Protein AF-A0A3C0KY74-F1 (afdb_monomer_lite)

Radius of gyration: 28.06 Å; chains: 1; bounding box: 48×48×101 Å

Structure (mmCIF, N/CA/C/O backbone):
data_AF-A0A3C0KY74-F1
#
_entry.id   AF-A0A3C0KY74-F1
#
loop_
_atom_site.group_PDB
_atom_site.id
_atom_site.type_symbol
_atom_site.label_atom_id
_atom_site.label_alt_id
_atom_site.label_comp_id
_atom_site.label_asym_id
_atom_site.label_entity_id
_atom_site.label_seq_id
_atom_site.pdbx_PDB_ins_code
_atom_site.Cartn_x
_atom_site.Cartn_y
_atom_site.Cartn_z
_atom_site.occupancy
_atom_site.B_iso_or_equiv
_atom_site.auth_seq_id
_atom_site.auth_comp_id
_atom_site.auth_asym_id
_atom_site.auth_atom_id
_atom_site.pdbx_PDB_model_num
ATOM 1 N N . MET A 1 1 ? 18.249 -8.079 -57.299 1.00 55.59 1 MET A N 1
ATOM 2 C CA . MET A 1 1 ? 18.319 -8.488 -55.884 1.00 55.59 1 MET A CA 1
ATOM 3 C C . MET A 1 1 ? 16.904 -8.599 -55.374 1.00 55.59 1 MET A C 1
ATOM 5 O O . MET A 1 1 ? 16.132 -7.666 -55.559 1.00 55.59 1 MET A O 1
ATOM 9 N N . ASN A 1 2 ? 16.537 -9.778 -54.881 1.00 73.19 2 ASN A N 1
ATOM 10 C CA . ASN A 1 2 ? 15.167 -10.083 -54.484 1.00 73.19 2 ASN A CA 1
ATOM 11 C C . ASN A 1 2 ? 14.893 -9.511 -53.090 1.00 73.19 2 ASN A C 1
ATOM 13 O O . ASN A 1 2 ? 15.747 -9.586 -52.213 1.00 73.19 2 ASN A O 1
ATOM 17 N N . THR A 1 3 ? 13.679 -9.016 -52.865 1.00 74.94 3 THR A N 1
ATOM 18 C CA . THR A 1 3 ? 13.201 -8.493 -51.571 1.00 74.94 3 THR A CA 1
ATOM 19 C C . THR A 1 3 ? 13.395 -9.472 -50.403 1.00 74.94 3 THR A C 1
ATOM 21 O O . THR A 1 3 ? 13.536 -9.058 -49.259 1.00 74.94 3 THR A O 1
ATOM 24 N N . LEU A 1 4 ? 13.458 -10.779 -50.679 1.00 74.75 4 LEU A N 1
ATOM 25 C CA . LEU A 1 4 ? 13.754 -11.815 -49.687 1.00 74.75 4 LEU A CA 1
ATOM 26 C C . LEU A 1 4 ? 15.216 -11.807 -49.217 1.00 74.75 4 LEU A C 1
ATOM 28 O O . LEU A 1 4 ? 15.467 -12.061 -48.044 1.00 74.75 4 LEU A O 1
ATOM 32 N N . GLU A 1 5 ? 16.176 -11.490 -50.088 1.00 75.75 5 GLU A N 1
ATOM 33 C CA . GLU A 1 5 ? 17.590 -11.398 -49.699 1.00 75.75 5 GLU A CA 1
ATOM 34 C C . GLU A 1 5 ? 17.850 -10.152 -48.849 1.00 75.75 5 GLU A C 1
ATOM 36 O O . GLU A 1 5 ? 18.610 -10.223 -47.889 1.00 75.75 5 GLU A O 1
ATOM 41 N N . GLU A 1 6 ? 17.157 -9.043 -49.129 1.00 73.56 6 GLU A N 1
ATOM 42 C CA . GLU A 1 6 ? 17.191 -7.849 -48.275 1.00 73.56 6 GLU A CA 1
ATOM 43 C C . GLU A 1 6 ? 16.583 -8.116 -46.894 1.00 73.56 6 GLU A C 1
ATOM 45 O O . GLU A 1 6 ? 17.166 -7.720 -45.888 1.00 73.56 6 GLU A O 1
ATOM 50 N N . LEU A 1 7 ? 15.458 -8.838 -46.817 1.00 69.31 7 LEU A N 1
ATOM 51 C CA . LEU A 1 7 ? 14.843 -9.214 -45.539 1.00 69.31 7 LEU A CA 1
ATOM 52 C C . LEU A 1 7 ? 15.725 -10.173 -44.727 1.00 69.31 7 LEU A C 1
ATOM 54 O O . LEU A 1 7 ? 15.857 -10.007 -43.514 1.00 69.31 7 LEU A O 1
ATOM 58 N N . VAL A 1 8 ? 16.362 -11.150 -45.380 1.00 74.94 8 VAL A N 1
ATOM 59 C CA . VAL A 1 8 ? 17.281 -12.089 -44.721 1.00 74.94 8 VAL A CA 1
ATOM 60 C C . VAL A 1 8 ? 18.541 -11.366 -44.245 1.00 74.94 8 VAL A C 1
ATOM 62 O O . VAL A 1 8 ? 18.890 -11.505 -43.074 1.00 74.94 8 VAL A O 1
ATOM 65 N N . ALA A 1 9 ? 19.163 -10.533 -45.084 1.00 69.62 9 ALA A N 1
ATOM 66 C CA . ALA A 1 9 ? 20.345 -9.752 -44.716 1.00 69.62 9 ALA A CA 1
ATOM 67 C C . ALA A 1 9 ? 20.049 -8.767 -43.572 1.00 69.62 9 ALA A C 1
ATOM 69 O O . ALA A 1 9 ? 20.802 -8.701 -42.597 1.00 69.62 9 ALA A O 1
ATOM 70 N N . PHE A 1 10 ? 18.909 -8.071 -43.630 1.00 68.62 10 PHE A N 1
ATOM 71 C CA . PHE A 1 10 ? 18.443 -7.187 -42.562 1.00 68.62 10 PHE A CA 1
ATOM 72 C C . PHE A 1 10 ? 18.226 -7.950 -41.250 1.00 68.62 10 PHE A C 1
ATOM 74 O O . PHE A 1 10 ? 18.721 -7.525 -40.207 1.00 68.62 10 PHE A O 1
ATOM 81 N N . SER A 1 11 ? 17.561 -9.111 -41.301 1.00 64.00 11 SER A N 1
ATOM 82 C CA . SER A 1 11 ? 17.331 -9.947 -40.118 1.00 64.00 11 SER A CA 1
ATOM 83 C C . SER A 1 11 ? 18.630 -10.499 -39.528 1.00 64.00 11 SER A C 1
ATOM 85 O O . SER A 1 11 ? 18.783 -10.485 -38.313 1.00 64.00 11 SER A O 1
ATOM 87 N N . SER A 1 12 ? 19.598 -10.915 -40.352 1.00 65.38 12 SER A N 1
ATOM 88 C CA . SER A 1 12 ? 20.879 -11.444 -39.874 1.00 65.38 12 SER A CA 1
ATOM 89 C C . SER A 1 12 ? 21.740 -10.381 -39.198 1.00 65.38 12 SER A C 1
ATOM 91 O O . SER A 1 12 ? 22.380 -10.675 -38.194 1.00 65.38 12 SER A O 1
ATOM 93 N N . VAL A 1 13 ? 21.704 -9.139 -39.695 1.00 65.88 13 VAL A N 1
ATOM 94 C CA . VAL A 1 13 ? 22.419 -8.008 -39.088 1.00 65.88 13 VAL A CA 1
ATOM 95 C C . VAL A 1 13 ? 21.764 -7.620 -37.761 1.00 65.88 13 VAL A C 1
ATOM 97 O O . VAL A 1 13 ? 22.457 -7.479 -36.756 1.00 65.88 13 VAL A O 1
ATOM 100 N N . TRP A 1 14 ? 20.432 -7.549 -37.712 1.00 62.66 14 TRP A N 1
ATOM 101 C CA . TRP A 1 14 ? 19.686 -7.263 -36.481 1.00 62.66 14 TRP A CA 1
ATOM 102 C C . TRP A 1 14 ? 19.818 -8.358 -35.414 1.00 62.66 14 TRP A C 1
ATOM 104 O O . TRP A 1 14 ? 19.969 -8.052 -34.237 1.00 62.66 14 TRP A O 1
ATOM 114 N N . LEU A 1 15 ? 19.782 -9.634 -35.810 1.00 61.69 15 LEU A N 1
ATOM 115 C CA . LEU A 1 15 ? 19.928 -10.782 -34.905 1.00 61.69 15 LEU A CA 1
ATOM 116 C C . LEU A 1 15 ? 21.361 -10.948 -34.385 1.00 61.69 15 LEU A C 1
ATOM 118 O O . LEU A 1 15 ? 21.560 -11.591 -33.357 1.00 61.69 15 LEU A O 1
ATOM 122 N N . SER A 1 16 ? 22.348 -10.384 -35.086 1.00 66.25 16 SER A N 1
ATOM 123 C CA . SER A 1 16 ? 23.750 -10.404 -34.663 1.00 66.25 16 SER A CA 1
ATOM 124 C C . SER A 1 16 ? 24.111 -9.311 -33.654 1.00 66.25 16 SER A C 1
ATOM 126 O O . SER A 1 16 ? 25.174 -9.397 -33.041 1.00 66.25 16 SER A O 1
ATOM 128 N N . ASP A 1 17 ? 23.244 -8.312 -33.451 1.00 79.38 17 ASP A N 1
ATOM 129 C CA . ASP A 1 17 ? 23.460 -7.265 -32.453 1.00 79.38 17 ASP A CA 1
ATOM 130 C C . ASP A 1 17 ? 23.249 -7.840 -31.031 1.00 79.38 17 ASP A C 1
ATOM 132 O O . ASP A 1 17 ? 22.131 -8.261 -30.692 1.00 79.38 17 ASP A O 1
ATOM 136 N N . PRO A 1 18 ? 24.289 -7.859 -30.169 1.00 80.00 18 PRO A N 1
ATOM 137 C CA . PRO A 1 18 ? 24.193 -8.381 -28.804 1.00 80.00 18 PRO A CA 1
ATOM 138 C C . PRO A 1 18 ? 23.098 -7.704 -27.972 1.00 80.00 18 PRO A C 1
ATOM 140 O O . PRO A 1 18 ? 22.524 -8.322 -27.070 1.00 80.00 18 PRO A O 1
ATOM 143 N N . LEU A 1 19 ? 22.784 -6.444 -28.279 1.00 79.38 19 LEU A N 1
ATOM 144 C CA . LEU A 1 19 ? 21.765 -5.656 -27.597 1.00 79.38 19 LEU A CA 1
ATOM 145 C C . LEU A 1 19 ? 20.363 -6.178 -27.942 1.00 79.38 19 LEU A C 1
ATOM 147 O O . LEU A 1 19 ? 19.560 -6.447 -27.047 1.00 79.38 19 LEU A O 1
ATOM 151 N N . VAL A 1 20 ? 20.089 -6.407 -29.229 1.00 81.19 20 VAL A N 1
ATOM 152 C CA . VAL A 1 20 ? 18.811 -6.959 -29.709 1.00 81.19 20 VAL A CA 1
ATOM 153 C C . VAL A 1 20 ? 18.587 -8.361 -29.145 1.00 81.19 20 VAL A C 1
ATOM 155 O O . VAL A 1 20 ? 17.499 -8.650 -28.640 1.00 81.19 20 VAL A O 1
ATOM 158 N N . ALA A 1 21 ? 19.616 -9.213 -29.161 1.00 83.69 21 ALA A N 1
ATOM 159 C CA . ALA A 1 21 ? 19.547 -10.559 -28.593 1.00 83.69 21 ALA A CA 1
ATOM 160 C C . ALA A 1 21 ? 19.235 -10.536 -27.085 1.00 83.69 21 ALA A C 1
ATOM 162 O O . ALA A 1 21 ? 18.411 -11.318 -26.604 1.00 83.69 21 ALA A O 1
ATOM 163 N N . SER A 1 22 ? 19.836 -9.603 -26.344 1.00 82.44 22 SER A N 1
ATOM 164 C CA . SER A 1 22 ? 19.631 -9.460 -24.900 1.00 82.44 22 SER A CA 1
ATOM 165 C C . SER A 1 22 ? 18.239 -8.917 -24.551 1.00 82.44 22 SER A C 1
ATOM 167 O O . SER A 1 22 ? 17.569 -9.473 -23.680 1.00 82.44 22 SER A O 1
ATOM 169 N N . VAL A 1 23 ? 17.740 -7.900 -25.269 1.00 84.81 23 VAL A N 1
ATOM 170 C CA . VAL A 1 23 ? 16.361 -7.390 -25.111 1.00 84.81 23 VAL A CA 1
ATOM 171 C C . VAL A 1 23 ? 15.344 -8.484 -25.421 1.00 84.81 23 VAL A C 1
ATOM 173 O O . VAL A 1 23 ? 14.408 -8.701 -24.650 1.00 84.81 23 VAL A O 1
ATOM 176 N N . PHE A 1 24 ? 15.543 -9.210 -26.522 1.00 84.69 24 PHE A N 1
ATOM 177 C CA . PHE A 1 24 ? 14.680 -10.323 -26.898 1.00 84.69 24 PHE A CA 1
ATOM 178 C C . PHE A 1 24 ? 14.682 -11.419 -25.826 1.00 84.69 24 PHE A C 1
ATOM 180 O O . PHE A 1 24 ? 13.615 -11.888 -25.430 1.00 84.69 24 PHE A O 1
ATOM 187 N N . GLY A 1 25 ? 15.854 -11.760 -25.281 1.00 85.69 25 GLY A N 1
ATOM 188 C CA . GLY A 1 25 ? 15.995 -12.696 -24.166 1.00 85.69 25 GLY A CA 1
ATOM 189 C C . GLY A 1 25 ? 15.223 -12.265 -22.915 1.00 85.69 25 GLY A C 1
ATOM 190 O O . GLY A 1 25 ? 14.496 -13.077 -22.340 1.00 85.69 25 GLY A O 1
ATOM 191 N N . ILE A 1 26 ? 15.304 -10.988 -22.524 1.00 85.88 26 ILE A N 1
ATOM 192 C CA . ILE A 1 26 ? 14.567 -10.439 -21.370 1.00 85.88 26 ILE A CA 1
ATOM 193 C C . ILE A 1 26 ? 13.055 -10.509 -21.600 1.00 85.88 26 ILE A C 1
ATOM 195 O O . ILE A 1 26 ? 12.316 -10.940 -20.711 1.00 85.88 26 ILE A O 1
ATOM 199 N N . VAL A 1 27 ? 12.573 -10.127 -22.785 1.00 85.88 27 VAL A N 1
ATOM 200 C CA . VAL A 1 27 ? 11.140 -10.184 -23.118 1.00 85.88 27 VAL A CA 1
ATOM 201 C C . VAL A 1 27 ? 10.636 -11.627 -23.096 1.00 85.88 27 VAL A C 1
ATOM 203 O O . VAL A 1 27 ? 9.574 -11.89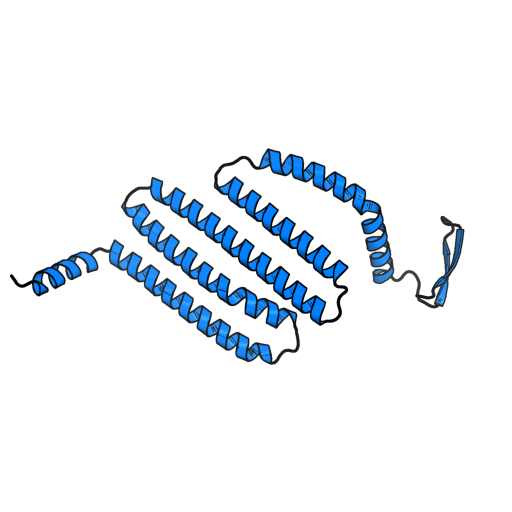9 -22.533 1.00 85.88 27 VAL A O 1
ATOM 206 N N . LEU A 1 28 ? 11.409 -12.568 -23.639 1.00 86.69 28 LEU A N 1
ATOM 207 C CA . LEU A 1 28 ? 11.054 -13.987 -23.675 1.00 86.69 28 LEU A CA 1
ATOM 208 C C . LEU A 1 28 ? 11.048 -14.594 -22.263 1.00 86.69 28 LEU A C 1
ATOM 210 O O . LEU A 1 28 ? 10.090 -15.273 -21.891 1.00 86.69 28 LEU A O 1
ATOM 214 N N . ALA A 1 29 ? 12.046 -14.274 -21.433 1.00 85.44 29 ALA A N 1
ATOM 215 C CA . ALA A 1 29 ? 12.086 -14.667 -20.025 1.00 85.44 29 ALA A CA 1
ATOM 216 C C . ALA A 1 29 ? 10.908 -14.076 -19.231 1.00 85.44 29 ALA A C 1
ATOM 218 O O . ALA A 1 29 ? 10.266 -14.780 -18.452 1.00 85.44 29 ALA A O 1
ATOM 219 N N . THR A 1 30 ? 10.563 -12.811 -19.475 1.00 89.19 30 THR A N 1
ATOM 220 C CA . THR A 1 30 ? 9.409 -12.137 -18.858 1.00 89.19 30 THR A CA 1
ATOM 221 C C . THR A 1 30 ? 8.099 -12.814 -19.248 1.00 89.19 30 THR A C 1
ATOM 223 O O . THR A 1 30 ? 7.267 -13.106 -18.387 1.00 89.19 30 THR A O 1
ATOM 226 N N . ALA A 1 31 ? 7.917 -13.116 -20.534 1.00 84.75 31 ALA A N 1
ATOM 227 C CA . ALA A 1 31 ? 6.747 -13.826 -21.032 1.00 84.75 31 ALA A CA 1
ATOM 228 C C . ALA A 1 31 ? 6.653 -15.236 -20.428 1.00 84.75 31 ALA A C 1
ATOM 230 O O . ALA A 1 31 ? 5.574 -15.652 -20.001 1.00 84.75 31 ALA A O 1
ATOM 231 N N . PHE A 1 32 ? 7.783 -15.940 -20.315 1.00 88.19 32 PHE A N 1
ATOM 232 C CA . PHE A 1 32 ? 7.859 -17.248 -19.672 1.00 88.19 32 PHE A CA 1
ATOM 233 C C . PHE A 1 32 ? 7.488 -17.180 -18.184 1.00 88.19 32 PHE A C 1
ATOM 235 O O . PHE A 1 32 ? 6.649 -17.958 -17.733 1.00 88.19 32 PHE A O 1
ATOM 242 N N . LEU A 1 33 ? 8.025 -16.217 -17.429 1.00 85.00 33 LEU A N 1
ATOM 243 C CA . LEU A 1 33 ? 7.684 -15.995 -16.019 1.00 85.00 33 LEU A CA 1
ATOM 244 C C . LEU A 1 33 ? 6.211 -15.599 -15.838 1.00 85.00 33 LEU A C 1
ATOM 246 O O . LEU A 1 33 ? 5.531 -16.102 -14.939 1.00 85.00 33 LEU A O 1
ATOM 250 N N . SER A 1 34 ? 5.672 -14.748 -16.715 1.00 85.25 34 SER A N 1
ATOM 251 C CA . SER A 1 34 ? 4.249 -14.388 -16.713 1.00 85.25 34 SER A CA 1
ATOM 252 C C . SER A 1 34 ? 3.370 -15.613 -16.995 1.00 85.25 34 SER A C 1
ATOM 254 O O . SER A 1 34 ? 2.378 -15.840 -16.303 1.00 85.25 34 SER A O 1
ATOM 256 N N . TYR A 1 35 ? 3.748 -16.464 -17.946 1.00 84.31 35 TYR A N 1
ATOM 257 C CA . TYR A 1 35 ? 3.041 -17.714 -18.220 1.00 84.31 35 TYR A CA 1
ATOM 258 C C . TYR A 1 35 ? 3.125 -18.703 -17.044 1.00 84.31 35 TYR A C 1
ATOM 260 O O . TYR A 1 35 ? 2.101 -19.234 -16.605 1.00 84.31 35 TYR A O 1
ATOM 268 N N . ALA A 1 36 ? 4.321 -18.912 -16.488 1.00 83.19 36 ALA A N 1
ATOM 269 C CA . ALA A 1 36 ? 4.556 -19.810 -15.363 1.00 83.19 36 ALA A CA 1
ATOM 270 C C . ALA A 1 36 ? 3.771 -19.372 -14.120 1.00 83.19 36 ALA A C 1
ATOM 272 O O . ALA A 1 36 ? 3.062 -20.186 -13.534 1.00 83.19 36 ALA A O 1
ATOM 273 N N . SER A 1 37 ? 3.813 -18.083 -13.770 1.00 81.31 37 SER A N 1
ATOM 274 C CA . SER A 1 37 ? 3.061 -17.523 -12.638 1.00 81.31 37 SER A CA 1
ATOM 275 C C . SER A 1 37 ? 1.545 -17.666 -12.802 1.00 81.31 37 SER A C 1
ATOM 277 O O . SER A 1 37 ? 0.844 -18.015 -11.853 1.00 81.31 37 SER A O 1
ATOM 279 N N . ARG A 1 38 ? 1.007 -17.478 -14.017 1.00 80.50 38 ARG A N 1
ATOM 280 C CA . ARG A 1 38 ? -0.413 -17.758 -14.305 1.00 80.50 38 ARG A CA 1
ATOM 281 C C . ARG A 1 38 ? -0.747 -19.222 -14.061 1.00 80.50 38 ARG A C 1
ATOM 283 O O . ARG A 1 38 ? -1.811 -19.512 -13.517 1.00 80.50 38 ARG A O 1
ATOM 290 N N . ARG A 1 39 ? 0.139 -20.128 -14.474 1.00 79.56 39 ARG A N 1
ATOM 291 C CA . ARG A 1 39 ? -0.064 -21.574 -14.381 1.00 79.56 39 ARG A CA 1
ATOM 292 C C . ARG A 1 39 ? 0.035 -22.075 -12.941 1.00 79.56 39 ARG A C 1
ATOM 294 O O . ARG A 1 39 ? -0.828 -22.839 -12.523 1.00 79.56 39 ARG A O 1
ATOM 301 N N . THR A 1 40 ? 1.009 -21.612 -12.162 1.00 78.06 40 THR A N 1
ATOM 302 C CA . THR A 1 40 ? 1.141 -21.984 -10.745 1.00 78.06 40 THR A CA 1
ATOM 303 C C . THR A 1 40 ? -0.020 -21.455 -9.915 1.00 78.06 40 THR A C 1
ATOM 305 O O . THR A 1 40 ? -0.596 -22.217 -9.146 1.00 78.06 40 THR A O 1
ATOM 308 N N . LEU A 1 41 ? -0.443 -20.204 -10.121 1.00 76.56 41 LEU A N 1
ATOM 309 C CA . LEU A 1 41 ? -1.606 -19.639 -9.428 1.00 76.56 41 LEU A CA 1
ATOM 310 C C . LEU A 1 41 ? -2.905 -20.391 -9.745 1.00 76.56 41 LEU A C 1
ATOM 312 O O . LEU A 1 41 ? -3.728 -20.582 -8.855 1.00 76.56 41 LEU A O 1
ATOM 316 N N . LEU A 1 42 ? -3.082 -20.853 -10.988 1.00 74.19 42 LEU A N 1
ATOM 317 C CA . LEU A 1 42 ? -4.221 -21.697 -11.367 1.00 74.19 42 LEU A CA 1
ATOM 318 C C . LEU A 1 42 ? -4.204 -23.053 -10.648 1.00 74.19 42 LEU A C 1
ATOM 320 O O . LEU A 1 42 ? -5.239 -23.506 -10.168 1.00 74.19 42 LEU A O 1
ATOM 324 N N . VAL A 1 43 ? -3.033 -23.684 -10.546 1.00 74.56 43 VAL A N 1
ATOM 325 C CA . VAL A 1 43 ? -2.875 -24.964 -9.841 1.00 74.56 43 VAL A CA 1
ATOM 326 C C . VAL A 1 43 ? -3.060 -24.796 -8.328 1.00 74.56 43 VAL A C 1
ATOM 328 O O . VAL A 1 43 ? -3.671 -25.654 -7.697 1.00 74.56 43 VAL A O 1
ATOM 331 N N . LEU A 1 44 ? -2.580 -23.694 -7.744 1.00 70.75 44 LEU A N 1
ATOM 332 C CA . LEU A 1 44 ? -2.766 -23.374 -6.326 1.00 70.75 44 LEU A CA 1
ATOM 333 C C . LEU A 1 44 ? -4.236 -23.102 -5.999 1.00 70.75 44 LEU A C 1
ATOM 335 O O . LEU A 1 44 ? -4.739 -23.659 -5.032 1.00 70.75 44 LEU A O 1
ATOM 339 N N . MET A 1 45 ? -4.952 -22.343 -6.835 1.00 66.56 45 MET A N 1
ATOM 340 C CA . MET A 1 45 ? -6.400 -22.144 -6.677 1.00 66.56 45 MET A CA 1
ATOM 341 C C . MET A 1 45 ? -7.165 -23.470 -6.657 1.00 66.56 45 MET A C 1
ATOM 343 O O . MET A 1 45 ? -8.035 -23.648 -5.815 1.00 66.56 45 MET A O 1
ATOM 347 N N . ALA A 1 46 ? -6.806 -24.421 -7.527 1.00 67.75 46 ALA A N 1
ATOM 348 C CA . ALA A 1 46 ? -7.441 -25.740 -7.559 1.00 67.75 46 ALA A CA 1
ATOM 349 C C . ALA A 1 46 ? -7.175 -26.591 -6.300 1.00 67.75 46 ALA A C 1
ATOM 351 O O . ALA A 1 46 ? -7.910 -27.542 -6.040 1.00 67.75 46 ALA A O 1
ATOM 352 N N . ARG A 1 47 ? -6.123 -26.277 -5.530 1.00 66.12 47 ARG A N 1
ATOM 353 C CA . ARG A 1 47 ? -5.803 -26.942 -4.256 1.00 66.12 47 ARG A CA 1
ATOM 354 C C . ARG A 1 47 ? -6.410 -26.225 -3.049 1.00 66.12 47 ARG A C 1
ATOM 356 O O . ARG A 1 47 ? -6.792 -26.891 -2.096 1.00 66.12 47 ARG A O 1
ATOM 363 N N . VAL A 1 48 ? -6.509 -24.896 -3.093 1.00 60.44 48 VAL A N 1
ATOM 364 C CA . VAL A 1 48 ? -7.010 -24.070 -1.981 1.00 60.44 48 VAL A CA 1
ATOM 365 C C . VAL A 1 48 ? -8.541 -24.024 -1.920 1.00 60.44 48 VAL A C 1
ATOM 367 O O . VAL A 1 48 ? -9.097 -23.851 -0.844 1.00 60.44 48 VAL A O 1
ATOM 370 N N . THR A 1 49 ? -9.261 -24.342 -2.999 1.00 55.62 49 THR A N 1
ATOM 371 C CA . THR A 1 49 ? -10.724 -24.554 -2.933 1.00 55.62 49 THR A CA 1
ATOM 372 C C . THR A 1 49 ? -11.160 -25.715 -2.023 1.00 55.62 49 THR A C 1
ATOM 374 O O . THR A 1 49 ? -12.356 -25.913 -1.827 1.00 55.62 49 THR A O 1
ATOM 377 N N . GLN A 1 50 ? -10.227 -26.484 -1.446 1.00 59.03 50 GLN A N 1
ATOM 378 C CA . GLN A 1 50 ? -10.520 -27.492 -0.420 1.00 59.03 50 GLN A CA 1
ATOM 379 C C . GLN A 1 50 ? -10.542 -26.932 1.018 1.00 59.03 50 GLN A C 1
ATOM 381 O O . GLN A 1 50 ? -10.953 -27.644 1.934 1.00 59.03 50 GLN A O 1
ATOM 386 N N . THR A 1 51 ? -10.129 -25.679 1.246 1.00 58.22 51 THR A N 1
ATOM 387 C CA . THR A 1 51 ? -10.127 -25.035 2.575 1.00 58.22 51 THR A CA 1
ATOM 388 C C . THR A 1 51 ? -11.311 -24.076 2.750 1.00 58.22 51 THR A C 1
ATOM 390 O O . THR A 1 51 ? -11.597 -23.278 1.868 1.00 58.22 51 THR A O 1
ATOM 393 N N . GLN A 1 52 ? -11.996 -24.122 3.902 1.00 60.16 52 GLN A N 1
ATOM 394 C CA . GLN A 1 52 ? -13.217 -23.338 4.198 1.00 60.16 52 GLN A CA 1
ATOM 395 C C . GLN A 1 52 ? -12.964 -21.860 4.595 1.00 60.16 52 GLN A C 1
ATOM 397 O O . GLN A 1 52 ? -13.818 -21.239 5.225 1.00 60.16 52 GLN A O 1
ATOM 402 N N . ASN A 1 53 ? -11.793 -21.287 4.300 1.00 65.94 53 ASN A N 1
ATOM 403 C CA . ASN A 1 53 ? -11.413 -19.960 4.794 1.00 65.94 53 ASN A CA 1
ATOM 404 C C . ASN A 1 53 ? -11.731 -18.843 3.770 1.00 65.94 53 ASN A C 1
ATOM 406 O O . ASN A 1 53 ? -11.074 -18.775 2.729 1.00 65.94 53 ASN A O 1
ATOM 410 N N . PRO A 1 54 ? -12.668 -17.916 4.058 1.00 65.06 54 PRO A N 1
ATOM 411 C CA . PRO A 1 54 ? -13.053 -16.843 3.132 1.00 65.06 54 PRO A CA 1
ATOM 412 C C . PRO A 1 54 ? -11.924 -15.839 2.832 1.00 65.06 54 PRO A C 1
ATOM 414 O O . PRO A 1 54 ? -11.947 -15.177 1.793 1.00 65.06 54 PRO A O 1
ATOM 417 N N . TRP A 1 55 ? -10.912 -15.739 3.701 1.00 65.94 55 TRP A N 1
ATOM 418 C CA . TRP A 1 55 ? -9.755 -14.862 3.490 1.00 65.94 55 TRP A CA 1
ATOM 419 C C . TRP A 1 55 ? -8.818 -15.360 2.392 1.00 65.94 55 TRP A C 1
ATOM 421 O O . TRP A 1 55 ? -8.293 -14.558 1.615 1.00 65.94 55 TRP A O 1
ATOM 431 N N . ASP A 1 56 ? -8.636 -16.676 2.302 1.00 66.94 56 ASP A N 1
ATOM 432 C CA . ASP A 1 56 ? -7.717 -17.288 1.343 1.00 66.94 56 ASP A CA 1
ATOM 433 C C . ASP A 1 56 ? -8.258 -17.129 -0.082 1.00 66.94 56 ASP A C 1
ATOM 435 O O . ASP A 1 56 ? -7.529 -16.740 -1.001 1.00 66.94 56 ASP A O 1
ATOM 439 N N . ASP A 1 57 ? -9.569 -17.307 -0.248 1.00 68.94 57 ASP A N 1
ATOM 440 C CA . ASP A 1 57 ? -10.265 -17.100 -1.516 1.00 68.94 57 ASP A CA 1
ATOM 441 C C . ASP A 1 57 ? -10.208 -15.639 -1.987 1.00 68.94 57 ASP A C 1
ATOM 443 O O . ASP A 1 57 ? -9.939 -15.372 -3.167 1.00 68.94 57 ASP A O 1
ATOM 447 N N . ALA A 1 58 ? -10.407 -14.681 -1.077 1.00 68.06 58 ALA A N 1
ATOM 448 C CA . ALA A 1 58 ? -10.328 -13.256 -1.391 1.00 68.06 58 ALA A CA 1
ATOM 449 C C . ALA A 1 58 ? -8.902 -12.842 -1.802 1.00 68.06 58 ALA A C 1
ATOM 451 O O . ALA A 1 58 ? -8.714 -12.160 -2.818 1.00 68.06 58 ALA A O 1
ATOM 452 N N . LEU A 1 59 ? -7.877 -13.293 -1.071 1.00 69.88 59 LEU A N 1
ATOM 453 C CA . LEU A 1 59 ? -6.474 -12.994 -1.375 1.00 69.88 59 LEU A CA 1
ATOM 454 C C . LEU A 1 59 ? -6.035 -13.599 -2.712 1.00 69.88 59 LEU A C 1
ATOM 456 O O . LEU A 1 59 ? -5.451 -12.899 -3.546 1.00 69.88 59 LEU A O 1
ATOM 460 N N . LEU A 1 60 ? -6.361 -14.869 -2.963 1.00 69.75 60 LEU A N 1
ATOM 461 C CA . LEU A 1 60 ? -5.972 -15.564 -4.192 1.00 69.75 60 LEU A CA 1
ATOM 462 C C . LEU A 1 60 ? -6.614 -14.954 -5.440 1.00 69.75 60 LEU A C 1
ATOM 464 O O . LEU A 1 60 ? -5.946 -14.798 -6.469 1.00 69.75 60 LEU A O 1
ATOM 468 N N . ARG A 1 61 ? -7.893 -14.564 -5.372 1.00 67.88 61 ARG A N 1
ATOM 469 C CA . ARG A 1 61 ? -8.574 -13.880 -6.486 1.00 67.88 61 ARG A CA 1
ATOM 470 C C . ARG A 1 61 ? -7.982 -12.500 -6.755 1.00 67.88 61 ARG A C 1
ATOM 472 O O . ARG A 1 61 ? -7.886 -12.090 -7.914 1.00 67.88 61 ARG A O 1
ATOM 479 N N . THR A 1 62 ? -7.536 -11.811 -5.709 1.00 71.94 62 THR A N 1
ATOM 480 C CA . THR A 1 62 ? -7.040 -10.436 -5.811 1.00 71.94 62 THR A CA 1
ATOM 481 C C . THR A 1 62 ? -5.585 -10.369 -6.282 1.00 71.94 62 THR A C 1
ATOM 483 O O . THR A 1 62 ? -5.251 -9.479 -7.062 1.00 71.94 62 THR A O 1
ATOM 486 N N . ILE A 1 63 ? -4.721 -11.316 -5.891 1.00 76.44 63 ILE A N 1
ATOM 487 C CA . ILE A 1 63 ? -3.272 -11.276 -6.178 1.00 76.44 63 ILE A CA 1
ATOM 488 C C . ILE A 1 63 ? -2.909 -11.646 -7.626 1.00 76.44 63 ILE A C 1
ATOM 490 O O . ILE A 1 63 ? -1.866 -11.245 -8.143 1.00 76.44 63 ILE A O 1
ATOM 494 N N . ARG A 1 64 ? -3.780 -12.376 -8.331 1.00 74.31 64 ARG A N 1
ATOM 495 C CA . ARG A 1 64 ? -3.460 -12.970 -9.640 1.00 74.31 64 ARG A CA 1
ATOM 496 C C . ARG A 1 64 ? -3.209 -11.958 -10.757 1.00 74.31 64 ARG A C 1
ATOM 498 O O . ARG A 1 64 ? -2.306 -12.138 -11.579 1.00 74.31 64 ARG A O 1
ATOM 505 N N . THR A 1 65 ? -4.034 -10.920 -10.824 1.00 75.06 65 THR A N 1
ATOM 506 C CA . THR A 1 65 ? -3.888 -9.842 -11.809 1.00 75.06 65 THR A CA 1
ATOM 507 C C . THR A 1 65 ? -2.646 -8.986 -11.534 1.00 75.06 65 THR A C 1
ATOM 509 O O . THR A 1 65 ? -1.833 -8.849 -12.449 1.00 75.06 65 THR A O 1
ATOM 512 N N . PRO A 1 66 ? -2.427 -8.456 -10.314 1.00 80.44 66 PRO A N 1
ATOM 513 C CA . PRO A 1 66 ? -1.286 -7.591 -10.054 1.00 80.44 66 PRO A CA 1
ATOM 514 C C . PRO A 1 66 ? 0.051 -8.317 -10.124 1.00 80.44 66 PRO A C 1
ATOM 516 O O . PRO A 1 66 ? 0.997 -7.735 -10.636 1.00 80.44 66 PRO A O 1
ATOM 519 N N . LEU A 1 67 ? 0.136 -9.592 -9.725 1.00 81.06 67 LEU A N 1
ATOM 520 C CA . LEU A 1 67 ? 1.376 -10.360 -9.869 1.00 81.06 67 LEU A CA 1
ATOM 521 C C . LEU A 1 67 ? 1.837 -10.418 -11.337 1.00 81.06 67 LEU A C 1
ATOM 523 O O . LEU A 1 67 ? 3.013 -10.231 -11.630 1.00 81.06 67 LEU A O 1
ATOM 527 N N . ASN A 1 68 ? 0.908 -10.616 -12.278 1.00 81.69 68 ASN A N 1
ATOM 528 C CA . ASN A 1 68 ? 1.249 -10.599 -13.701 1.00 81.69 68 ASN A CA 1
ATOM 529 C C . ASN A 1 68 ? 1.694 -9.228 -14.184 1.00 81.69 68 ASN A C 1
ATOM 531 O O . ASN A 1 68 ? 2.661 -9.131 -14.932 1.00 81.69 68 ASN A O 1
ATOM 535 N N . VAL A 1 69 ? 0.970 -8.182 -13.794 1.00 80.06 69 VAL A N 1
ATOM 536 C CA . VAL A 1 69 ? 1.308 -6.816 -14.197 1.00 80.06 69 VAL A CA 1
ATOM 537 C C . VAL A 1 69 ? 2.674 -6.423 -13.630 1.00 80.06 69 VAL A C 1
ATOM 539 O O . VAL A 1 69 ? 3.459 -5.818 -14.347 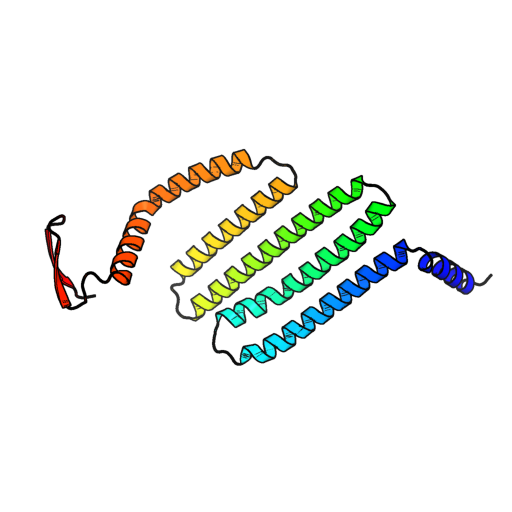1.00 80.06 69 VAL A O 1
ATOM 542 N N . LEU A 1 70 ? 3.010 -6.850 -12.409 1.00 82.81 70 LEU A N 1
ATOM 543 C CA . LEU A 1 70 ? 4.327 -6.643 -11.805 1.00 82.81 70 LEU A CA 1
ATOM 544 C C . LEU A 1 70 ? 5.441 -7.288 -12.633 1.00 82.81 70 LEU A C 1
ATOM 546 O O . LEU A 1 70 ? 6.440 -6.636 -12.917 1.00 82.81 70 LEU A O 1
ATOM 550 N N . ILE A 1 71 ? 5.254 -8.544 -13.053 1.00 84.88 71 ILE A N 1
ATOM 551 C CA . ILE A 1 71 ? 6.225 -9.256 -13.897 1.00 84.88 71 ILE A CA 1
ATOM 552 C C . ILE A 1 71 ? 6.454 -8.492 -15.204 1.00 84.88 71 ILE A C 1
ATOM 554 O O . ILE A 1 71 ? 7.599 -8.313 -15.608 1.00 84.88 71 ILE A O 1
ATOM 558 N N . TRP A 1 72 ? 5.389 -7.989 -15.834 1.00 85.12 72 TRP A N 1
ATOM 559 C CA . TRP A 1 72 ? 5.508 -7.180 -17.048 1.00 85.12 72 TRP A CA 1
ATOM 560 C C . TRP A 1 72 ? 6.177 -5.826 -16.805 1.00 85.12 72 TRP A C 1
ATOM 562 O O . TRP A 1 72 ? 7.013 -5.434 -17.611 1.00 85.12 72 TRP A O 1
ATOM 572 N N . ILE A 1 73 ? 5.864 -5.133 -15.706 1.00 85.00 73 ILE A N 1
ATOM 573 C CA . ILE A 1 73 ? 6.515 -3.864 -15.346 1.00 85.00 73 ILE A CA 1
ATOM 574 C C . ILE A 1 73 ? 8.021 -4.075 -15.184 1.00 85.00 73 ILE A C 1
ATOM 576 O O . ILE A 1 73 ? 8.794 -3.346 -15.796 1.00 85.00 73 ILE A O 1
ATOM 580 N N . VAL A 1 74 ? 8.429 -5.087 -14.413 1.00 85.31 74 VAL A N 1
ATOM 581 C CA . VAL A 1 74 ? 9.845 -5.397 -14.164 1.00 85.31 74 VAL A CA 1
ATOM 582 C C . VAL A 1 74 ? 10.544 -5.844 -15.449 1.00 85.31 74 VAL A C 1
ATOM 584 O O . VAL A 1 74 ? 11.627 -5.366 -15.769 1.00 85.31 74 VAL A O 1
ATOM 587 N N . GLY A 1 75 ? 9.925 -6.735 -16.220 1.00 84.88 75 GLY A N 1
ATOM 588 C CA . GLY A 1 75 ? 10.514 -7.241 -17.455 1.00 84.88 75 GLY A CA 1
ATOM 589 C C . GLY A 1 75 ? 10.702 -6.168 -18.524 1.00 84.88 75 GLY A C 1
ATOM 590 O O . GLY A 1 75 ? 11.777 -6.054 -19.110 1.00 84.88 75 GLY A O 1
ATOM 591 N N . LEU A 1 76 ? 9.682 -5.332 -18.742 1.00 86.00 76 LEU A N 1
ATOM 592 C CA . LEU A 1 76 ? 9.765 -4.221 -19.691 1.00 86.00 76 LEU A CA 1
ATOM 593 C C . LEU A 1 76 ? 10.731 -3.138 -19.214 1.00 86.00 76 LEU A C 1
ATOM 595 O O . LEU A 1 76 ? 11.446 -2.576 -20.039 1.00 86.00 76 LEU A O 1
ATOM 599 N N . SER A 1 77 ? 10.799 -2.862 -17.908 1.00 86.50 77 SER A N 1
ATOM 600 C CA . SER A 1 77 ? 11.759 -1.889 -17.389 1.00 86.50 77 SER A CA 1
ATOM 601 C C . SER A 1 77 ? 13.201 -2.357 -17.535 1.00 86.50 77 SER A C 1
ATOM 603 O O . SER A 1 77 ? 14.045 -1.549 -17.891 1.00 86.50 77 SER A O 1
ATOM 605 N N . LEU A 1 78 ? 13.481 -3.646 -17.310 1.00 84.62 78 LEU A N 1
ATOM 606 C CA . LEU A 1 78 ? 14.824 -4.208 -17.491 1.00 84.62 78 LEU A CA 1
ATOM 607 C C . LEU A 1 78 ? 15.245 -4.168 -18.963 1.00 84.62 78 LEU A C 1
ATOM 609 O O . LEU A 1 78 ? 16.372 -3.798 -19.279 1.00 84.62 78 LEU A O 1
ATOM 613 N N . ALA A 1 79 ? 14.322 -4.495 -19.872 1.00 84.44 79 ALA A N 1
ATOM 614 C CA . ALA A 1 79 ? 14.561 -4.360 -21.304 1.00 84.44 79 ALA A CA 1
ATOM 615 C C . ALA A 1 79 ? 14.830 -2.896 -21.696 1.00 84.44 79 ALA A C 1
ATOM 617 O O . ALA A 1 79 ? 15.757 -2.623 -22.452 1.00 84.44 79 ALA A O 1
ATOM 618 N N . ALA A 1 80 ? 14.049 -1.951 -21.162 1.00 83.81 80 ALA A N 1
ATOM 619 C CA . ALA A 1 80 ? 14.219 -0.526 -21.430 1.00 83.81 80 ALA A CA 1
ATOM 620 C C . ALA A 1 80 ? 15.534 0.032 -20.860 1.00 83.81 80 ALA A C 1
ATOM 622 O O . ALA A 1 80 ? 16.192 0.815 -21.539 1.00 83.81 80 ALA A O 1
ATOM 623 N N . GLU A 1 81 ? 15.936 -0.382 -19.654 1.00 84.25 81 GLU A N 1
ATOM 624 C CA . GLU A 1 81 ? 17.212 0.008 -19.036 1.00 84.25 81 GLU A CA 1
ATOM 625 C C . GLU A 1 81 ? 18.398 -0.442 -19.886 1.00 84.25 81 GLU A C 1
ATOM 627 O O . GLU A 1 81 ? 19.288 0.361 -20.145 1.00 84.25 81 GLU A O 1
ATOM 632 N N . LEU A 1 82 ? 18.363 -1.670 -20.408 1.00 82.50 82 LEU A N 1
ATOM 633 C CA . LEU A 1 82 ? 19.424 -2.191 -21.268 1.00 82.50 82 LEU A CA 1
ATOM 634 C C . LEU A 1 82 ? 19.576 -1.385 -22.571 1.00 82.50 82 LEU A C 1
ATOM 636 O O . LEU A 1 82 ? 20.688 -1.132 -23.033 1.00 82.50 82 LEU A O 1
ATOM 640 N N . VAL A 1 83 ? 18.460 -0.943 -23.164 1.00 82.50 83 VAL A N 1
ATOM 641 C CA . VAL A 1 83 ? 18.487 -0.065 -24.348 1.00 82.50 83 VAL A CA 1
ATOM 642 C C . VAL A 1 83 ? 18.975 1.340 -23.989 1.00 82.50 83 VAL A C 1
ATOM 644 O O . VAL A 1 83 ? 19.722 1.947 -24.758 1.00 82.50 83 VAL A O 1
ATOM 647 N N . ALA A 1 84 ? 18.549 1.868 -22.840 1.00 81.81 84 ALA A N 1
ATOM 648 C CA . ALA A 1 84 ? 18.927 3.197 -22.374 1.00 81.81 84 ALA A CA 1
ATOM 649 C C . ALA A 1 84 ? 20.423 3.284 -22.043 1.00 81.81 84 ALA A C 1
ATOM 651 O O . ALA A 1 84 ? 21.067 4.255 -22.435 1.00 81.81 84 ALA A O 1
ATOM 652 N N . GLU A 1 85 ? 20.989 2.258 -21.406 1.00 80.81 85 GLU A N 1
ATOM 653 C CA . GLU A 1 85 ? 22.420 2.160 -21.093 1.00 80.81 85 GLU A CA 1
ATOM 654 C C . GLU A 1 85 ? 23.286 2.222 -22.356 1.00 80.81 85 GLU A C 1
ATOM 656 O O . GLU A 1 85 ? 24.281 2.941 -22.398 1.00 80.81 85 GLU A O 1
ATOM 661 N N . ALA A 1 86 ? 22.851 1.571 -23.435 1.00 78.00 86 ALA A N 1
ATOM 662 C CA . ALA A 1 86 ? 23.546 1.611 -24.718 1.00 78.00 86 ALA A CA 1
ATOM 663 C C . ALA A 1 86 ? 23.430 2.956 -25.469 1.00 78.00 86 ALA A C 1
ATOM 665 O O . ALA A 1 86 ? 24.155 3.180 -26.440 1.00 78.00 86 ALA A O 1
ATOM 666 N N . ARG A 1 87 ? 22.504 3.842 -25.075 1.00 75.50 87 ARG A N 1
ATOM 667 C CA . ARG A 1 87 ? 22.219 5.117 -25.761 1.00 75.50 87 ARG A CA 1
ATOM 668 C C . ARG A 1 87 ? 22.726 6.329 -24.974 1.00 75.50 87 ARG A C 1
ATOM 670 O O . ARG A 1 87 ? 23.399 7.178 -25.554 1.00 75.50 87 ARG A O 1
ATOM 677 N N . SER A 1 88 ? 22.372 6.447 -23.692 1.00 70.81 88 SER A N 1
ATOM 678 C CA . SER A 1 88 ? 22.720 7.582 -22.820 1.00 70.81 88 SER A CA 1
ATOM 679 C C . SER A 1 88 ? 22.265 7.370 -21.366 1.00 70.81 88 SER A C 1
ATOM 681 O O . SER A 1 88 ? 21.113 7.004 -21.131 1.00 70.81 88 SER A O 1
ATOM 683 N N . GLN A 1 89 ? 23.097 7.761 -20.392 1.00 71.19 89 GLN A N 1
ATOM 684 C CA . GLN A 1 89 ? 22.813 7.649 -18.949 1.00 71.19 89 GLN A CA 1
ATOM 685 C C . GLN A 1 89 ? 21.527 8.372 -18.492 1.00 71.19 89 GLN A C 1
ATOM 687 O O . GLN A 1 89 ? 20.852 7.916 -17.573 1.00 71.19 89 GLN A O 1
ATOM 692 N N . SER A 1 90 ? 21.148 9.480 -19.140 1.00 70.94 90 SER A N 1
ATOM 693 C CA . SER A 1 90 ? 19.997 10.308 -18.736 1.00 70.94 90 SER A CA 1
ATOM 694 C C . SER A 1 90 ? 18.629 9.643 -18.942 1.00 70.94 90 SER A C 1
ATOM 696 O O . SER A 1 90 ? 17.655 10.033 -18.301 1.00 70.94 90 SER A O 1
ATOM 698 N N . GLN A 1 91 ? 18.525 8.625 -19.802 1.00 74.81 91 GLN A N 1
ATOM 699 C CA . GLN A 1 91 ? 17.265 7.901 -20.020 1.00 74.81 91 GLN A CA 1
ATOM 700 C C . GLN A 1 91 ? 16.973 6.875 -18.910 1.00 74.81 91 GLN A C 1
ATOM 702 O O . GLN A 1 91 ? 15.808 6.558 -18.665 1.00 74.81 91 GLN A O 1
ATOM 707 N N . ILE A 1 92 ? 18.003 6.405 -18.196 1.00 78.56 92 ILE A N 1
ATOM 708 C CA . ILE A 1 92 ? 17.877 5.400 -17.127 1.00 78.56 92 ILE A CA 1
ATOM 709 C C . ILE A 1 92 ? 17.096 5.964 -15.931 1.00 78.56 92 ILE A C 1
ATOM 711 O O . ILE A 1 92 ? 16.226 5.286 -15.384 1.00 78.56 92 ILE A O 1
ATOM 715 N N . GLU A 1 93 ? 17.345 7.221 -15.556 1.00 81.62 93 GLU A N 1
ATOM 716 C CA . GLU A 1 93 ? 16.663 7.870 -14.426 1.00 81.62 93 GLU A CA 1
ATOM 717 C C . GLU A 1 93 ? 15.148 7.973 -14.652 1.00 81.62 93 GLU A C 1
ATOM 719 O O . GLU A 1 93 ? 14.354 7.649 -13.765 1.00 81.62 93 GLU A O 1
ATOM 724 N N . ILE A 1 94 ? 14.734 8.343 -15.868 1.00 85.31 94 ILE A N 1
ATOM 725 C CA . ILE A 1 94 ? 13.317 8.450 -16.240 1.00 85.31 94 ILE A CA 1
ATOM 726 C C . ILE A 1 94 ? 12.646 7.073 -16.192 1.00 85.31 94 ILE A C 1
ATOM 728 O O . ILE A 1 94 ? 11.544 6.949 -15.658 1.00 85.31 94 ILE A O 1
ATOM 732 N N . ILE A 1 95 ? 13.308 6.026 -16.697 1.00 86.00 95 ILE A N 1
ATOM 733 C CA . ILE A 1 95 ? 12.784 4.652 -16.644 1.00 86.00 95 ILE A CA 1
ATOM 734 C C . ILE A 1 95 ? 12.614 4.198 -15.191 1.00 86.00 95 ILE A C 1
ATOM 736 O O . ILE A 1 95 ? 11.582 3.616 -14.849 1.00 86.00 95 ILE A O 1
ATOM 740 N N . GLY A 1 96 ? 13.575 4.516 -14.321 1.00 86.88 96 GLY A N 1
ATOM 741 C CA . GLY A 1 96 ? 13.495 4.238 -12.889 1.00 86.88 96 GLY A CA 1
ATOM 742 C C . GLY A 1 96 ? 12.293 4.910 -12.220 1.00 86.88 96 GLY A C 1
ATOM 743 O O . GLY A 1 96 ? 11.534 4.241 -11.513 1.00 86.88 96 GLY A O 1
ATOM 744 N N . ILE A 1 97 ? 12.073 6.201 -12.491 1.00 89.44 97 ILE A N 1
ATOM 745 C CA . ILE A 1 97 ? 10.926 6.972 -11.981 1.00 89.44 97 ILE A CA 1
ATOM 746 C C . ILE A 1 97 ? 9.606 6.375 -12.481 1.00 89.44 97 ILE A C 1
ATOM 748 O O . ILE A 1 97 ? 8.711 6.099 -11.681 1.00 89.44 97 ILE A O 1
ATOM 752 N N . VAL A 1 98 ? 9.486 6.119 -13.787 1.00 90.44 98 VAL A N 1
ATOM 753 C CA . VAL A 1 98 ? 8.270 5.548 -14.390 1.00 90.44 98 VAL A CA 1
ATOM 754 C C . VAL A 1 98 ? 7.977 4.158 -13.826 1.00 90.44 98 VAL A C 1
ATOM 756 O O . VAL A 1 98 ? 6.832 3.878 -13.469 1.00 90.44 98 VAL A O 1
ATOM 759 N N . ARG A 1 99 ? 8.996 3.300 -13.675 1.00 90.69 99 ARG A N 1
ATOM 760 C CA . ARG A 1 99 ? 8.866 1.975 -13.049 1.00 90.69 99 ARG A CA 1
ATOM 761 C C . ARG A 1 99 ? 8.344 2.085 -11.622 1.00 90.69 99 ARG A C 1
ATOM 763 O O . ARG A 1 99 ? 7.430 1.351 -11.252 1.00 90.69 99 ARG A O 1
ATOM 770 N N . TYR A 1 100 ? 8.912 2.985 -10.825 1.00 89.50 100 TYR A N 1
ATOM 771 C CA . TYR A 1 100 ? 8.516 3.145 -9.430 1.00 89.50 100 TYR A CA 1
ATOM 772 C C . TYR A 1 100 ? 7.087 3.691 -9.299 1.00 89.50 100 TYR A C 1
ATOM 774 O O . TYR A 1 100 ? 6.300 3.166 -8.514 1.00 89.50 100 TYR A O 1
ATOM 782 N N . LEU A 1 101 ? 6.695 4.663 -10.129 1.00 93.31 101 LEU A N 1
ATOM 783 C CA . LEU A 1 101 ? 5.316 5.161 -10.184 1.00 93.31 101 LEU A CA 1
ATOM 784 C C . LEU A 1 101 ? 4.324 4.081 -10.638 1.00 93.31 101 LEU A C 1
ATOM 786 O O . LEU A 1 101 ? 3.248 3.947 -10.052 1.00 93.31 101 LEU A O 1
ATOM 790 N N . ALA A 1 102 ? 4.689 3.273 -11.638 1.00 90.56 102 ALA A N 1
ATOM 791 C CA . ALA A 1 102 ? 3.879 2.142 -12.082 1.00 90.56 102 ALA A CA 1
ATOM 792 C C . ALA A 1 102 ? 3.715 1.097 -10.967 1.00 90.56 102 ALA A C 1
ATOM 794 O O . ALA A 1 102 ? 2.620 0.569 -10.769 1.00 90.56 102 ALA A O 1
ATOM 795 N N . PHE A 1 103 ? 4.778 0.838 -10.200 1.00 89.25 103 PHE A N 1
ATOM 796 C CA . PHE A 1 103 ? 4.738 -0.038 -9.033 1.00 89.25 103 PHE A CA 1
ATOM 797 C C . PHE A 1 103 ? 3.812 0.502 -7.936 1.00 89.25 103 PHE A C 1
ATOM 799 O O . PHE A 1 103 ? 2.953 -0.241 -7.460 1.00 89.25 103 PHE A O 1
ATOM 806 N N . ILE A 1 104 ? 3.919 1.789 -7.579 1.00 93.19 104 ILE A N 1
ATOM 807 C CA . ILE A 1 104 ? 3.007 2.430 -6.618 1.00 93.19 104 ILE A CA 1
ATOM 808 C C . ILE A 1 104 ? 1.561 2.264 -7.086 1.00 93.19 104 ILE A C 1
ATOM 810 O O . ILE A 1 104 ? 0.743 1.726 -6.346 1.00 93.19 104 ILE A O 1
ATOM 814 N N . GLY A 1 105 ? 1.255 2.656 -8.328 1.00 92.75 105 GLY A N 1
ATOM 815 C CA . GLY A 1 105 ? -0.095 2.558 -8.882 1.00 92.75 105 GLY A CA 1
ATOM 816 C C . GLY A 1 105 ? -0.636 1.128 -8.859 1.00 92.75 105 GLY A C 1
ATOM 817 O O . GLY A 1 105 ? -1.793 0.904 -8.499 1.00 92.75 105 GLY A O 1
ATOM 818 N N . LEU A 1 106 ? 0.209 0.141 -9.162 1.00 89.94 106 LEU A N 1
ATOM 819 C CA . LEU A 1 106 ? -0.156 -1.269 -9.095 1.00 89.94 106 LEU A CA 1
ATOM 820 C C . LEU A 1 106 ? -0.518 -1.710 -7.672 1.00 89.94 106 LEU A C 1
ATOM 822 O O . LEU A 1 106 ? -1.556 -2.347 -7.474 1.00 89.94 106 LEU A O 1
ATOM 826 N N . VAL A 1 107 ? 0.314 -1.366 -6.686 1.00 89.56 107 VAL A N 1
ATOM 827 C CA . VAL A 1 107 ? 0.071 -1.686 -5.273 1.00 89.56 107 VAL A CA 1
ATOM 828 C C . VAL A 1 107 ? -1.196 -0.988 -4.779 1.00 89.56 107 VAL A C 1
ATOM 830 O O . VAL A 1 107 ? -2.029 -1.623 -4.135 1.00 89.56 107 VAL A O 1
ATOM 833 N N . THR A 1 108 ? -1.410 0.279 -5.138 1.00 94.88 108 THR A N 1
ATOM 834 C CA . THR A 1 108 ? -2.628 1.026 -4.796 1.00 94.88 108 THR A CA 1
ATOM 835 C C . THR A 1 108 ? -3.874 0.358 -5.362 1.00 94.88 108 THR A C 1
ATOM 837 O O . THR A 1 108 ? -4.847 0.165 -4.636 1.00 94.88 108 THR A O 1
ATOM 840 N N . LEU A 1 109 ? -3.859 -0.041 -6.636 1.00 91.31 109 LEU A N 1
ATOM 841 C CA . LEU A 1 109 ? -4.985 -0.735 -7.263 1.00 91.31 109 LEU A CA 1
ATOM 842 C C . LEU A 1 109 ? -5.237 -2.104 -6.627 1.00 91.31 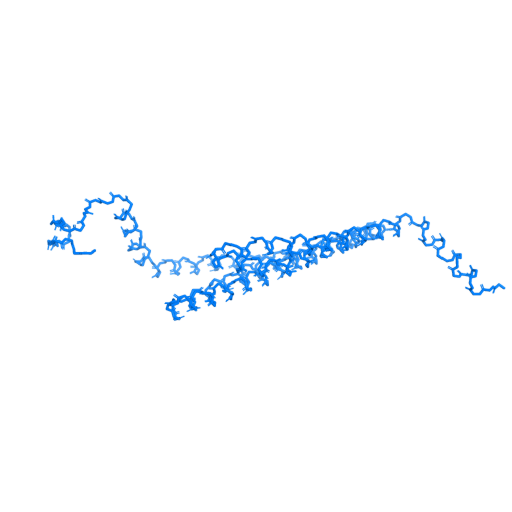109 LEU A C 1
ATOM 844 O O . LEU A 1 109 ? -6.396 -2.472 -6.422 1.00 91.31 109 LEU A O 1
ATOM 848 N N . PHE A 1 110 ? -4.174 -2.838 -6.290 1.00 88.88 110 PHE A N 1
ATOM 849 C CA . PHE A 1 110 ? -4.268 -4.106 -5.574 1.00 88.88 110 PHE A CA 1
ATOM 850 C C . PHE A 1 110 ? -4.930 -3.925 -4.207 1.00 88.88 110 PHE A C 1
ATOM 852 O O . PHE A 1 110 ? -5.947 -4.564 -3.945 1.00 88.88 110 PHE A O 1
ATOM 859 N N . LEU A 1 111 ? -4.420 -3.017 -3.373 1.00 91.19 111 LEU A N 1
ATOM 860 C CA . LEU A 1 111 ? -4.971 -2.747 -2.045 1.00 91.19 111 LEU A CA 1
ATOM 861 C C . LEU A 1 111 ? -6.407 -2.219 -2.132 1.00 91.19 111 LEU A C 1
ATOM 863 O O . LEU A 1 111 ? -7.288 -2.701 -1.427 1.00 91.19 111 LEU A O 1
ATOM 867 N N . ALA A 1 112 ? -6.690 -1.294 -3.050 1.00 92.56 112 ALA A N 1
ATOM 868 C CA . ALA A 1 112 ? -8.036 -0.765 -3.249 1.00 92.56 112 ALA A CA 1
ATOM 869 C C . ALA A 1 112 ? -9.032 -1.836 -3.711 1.00 92.56 112 ALA A C 1
ATOM 871 O O . ALA A 1 112 ? -10.228 -1.698 -3.439 1.00 92.56 112 ALA A O 1
ATOM 872 N N . ARG A 1 113 ? -8.570 -2.867 -4.429 1.00 89.94 113 ARG A N 1
ATOM 873 C CA . ARG A 1 113 ? -9.379 -4.034 -4.785 1.00 89.94 113 ARG A CA 1
ATOM 874 C C . ARG A 1 113 ? -9.555 -4.965 -3.597 1.00 89.94 113 ARG A C 1
ATOM 876 O O . ARG A 1 113 ? -10.692 -5.322 -3.325 1.00 89.94 113 ARG A O 1
ATOM 883 N N . LEU A 1 114 ? -8.481 -5.276 -2.876 1.00 87.38 114 LEU A N 1
ATOM 884 C CA . LEU A 1 114 ? -8.522 -6.120 -1.684 1.00 87.38 114 LEU A CA 1
ATOM 885 C C . LEU A 1 114 ? -9.528 -5.582 -0.664 1.00 87.38 114 LEU A C 1
ATOM 887 O O . LEU A 1 114 ? -10.378 -6.326 -0.199 1.00 87.38 114 LEU A O 1
ATOM 891 N N . ILE A 1 115 ? -9.505 -4.274 -0.402 1.00 91.69 115 ILE A N 1
ATOM 892 C CA . ILE A 1 115 ? -10.448 -3.624 0.516 1.00 91.69 115 ILE A CA 1
ATOM 893 C C . ILE A 1 115 ? -11.905 -3.836 0.075 1.00 91.69 115 ILE A C 1
ATOM 895 O O . ILE A 1 115 ? -12.739 -4.112 0.926 1.00 91.69 115 ILE A O 1
ATOM 899 N N . ARG A 1 116 ? -12.220 -3.769 -1.231 1.00 91.12 116 ARG A N 1
ATOM 900 C CA . ARG A 1 116 ? -13.594 -4.019 -1.729 1.00 91.12 116 ARG A CA 1
ATOM 901 C C . ARG A 1 116 ? -14.028 -5.463 -1.557 1.00 91.12 116 ARG A C 1
ATOM 903 O O . ARG A 1 116 ? -15.179 -5.712 -1.231 1.00 91.12 116 ARG A O 1
ATOM 910 N N . GLU A 1 117 ? -13.131 -6.398 -1.844 1.00 87.88 117 GLU A N 1
ATOM 911 C CA . GLU A 1 117 ? -13.428 -7.829 -1.733 1.00 87.88 117 GLU A CA 1
ATOM 912 C C . GLU A 1 117 ? -13.646 -8.203 -0.262 1.00 87.88 117 GLU A C 1
ATOM 914 O O . GLU A 1 117 ? -14.593 -8.914 0.058 1.00 87.88 117 GLU A O 1
ATOM 919 N N . LEU A 1 118 ? -12.826 -7.657 0.645 1.00 87.81 118 LEU A N 1
ATOM 920 C CA . LEU A 1 118 ? -12.999 -7.831 2.086 1.00 87.81 118 LEU A CA 1
ATOM 921 C C . LEU A 1 118 ? -14.286 -7.179 2.590 1.00 87.81 118 LEU A C 1
ATOM 923 O O . LEU A 1 118 ? -15.023 -7.813 3.335 1.00 87.81 118 LEU A O 1
ATOM 927 N N . GLU A 1 119 ? -14.584 -5.951 2.161 1.00 93.06 119 GLU A N 1
ATOM 928 C CA . GLU A 1 119 ? -15.848 -5.275 2.471 1.00 93.06 119 GLU A CA 1
ATOM 929 C C . GLU A 1 119 ? -17.041 -6.151 2.063 1.00 93.06 119 GLU A C 1
ATOM 931 O O . GLU A 1 119 ? -17.878 -6.476 2.901 1.00 93.06 119 GLU A O 1
ATOM 936 N N . ALA A 1 120 ? -17.074 -6.631 0.817 1.00 89.06 120 ALA A N 1
ATOM 937 C CA . ALA A 1 120 ? -18.142 -7.498 0.324 1.00 89.06 120 ALA A CA 1
ATOM 938 C C . ALA A 1 120 ? -18.238 -8.829 1.093 1.00 89.06 120 ALA A C 1
ATOM 940 O O . ALA A 1 120 ? -19.340 -9.265 1.432 1.00 89.06 120 ALA A O 1
ATOM 941 N N . ALA A 1 121 ? -17.102 -9.462 1.403 1.00 86.38 121 ALA A N 1
ATOM 942 C CA . ALA A 1 121 ? -17.064 -10.705 2.170 1.00 86.38 121 ALA A CA 1
ATOM 943 C C . ALA A 1 121 ? -17.640 -10.513 3.581 1.00 86.38 121 ALA A C 1
ATOM 945 O O . ALA A 1 121 ? -18.499 -11.285 4.011 1.00 86.38 121 ALA A O 1
ATOM 946 N N . TYR A 1 122 ? -17.240 -9.447 4.274 1.00 87.31 122 TYR A N 1
ATOM 947 C CA . TYR A 1 122 ? -17.733 -9.140 5.614 1.00 87.31 122 TYR A CA 1
ATOM 948 C C . TYR A 1 122 ? -19.223 -8.799 5.635 1.00 87.31 122 TYR A C 1
ATOM 950 O O . TYR A 1 122 ? -19.950 -9.316 6.485 1.00 87.31 122 TYR A O 1
ATOM 958 N N . LEU A 1 123 ? -19.699 -8.007 4.673 1.00 90.50 123 LEU A N 1
ATOM 959 C CA . LEU A 1 123 ? -21.127 -7.721 4.520 1.00 90.50 123 LEU A CA 1
ATOM 960 C C . LEU A 1 123 ? -21.932 -9.009 4.296 1.00 90.50 123 LEU A C 1
ATOM 962 O O . LEU A 1 123 ? -22.967 -9.212 4.926 1.00 90.50 123 LEU A O 1
ATOM 966 N N . SER A 1 124 ? -21.422 -9.930 3.473 1.00 87.38 124 SER A N 1
ATOM 967 C CA . SER A 1 124 ? -22.090 -11.213 3.216 1.00 87.38 124 SER A CA 1
ATOM 968 C C . SER A 1 124 ? -22.140 -12.147 4.434 1.00 87.38 124 SER A C 1
ATOM 970 O O . SER A 1 124 ? -23.052 -12.963 4.539 1.00 87.38 124 SER A O 1
ATOM 972 N N . SER A 1 125 ? -21.206 -12.004 5.381 1.00 86.62 125 SER A N 1
ATOM 973 C CA . SER A 1 125 ? -21.179 -12.767 6.639 1.00 86.62 125 SER A CA 1
ATOM 974 C C . SER A 1 125 ? -22.098 -12.219 7.741 1.00 86.62 125 SER A C 1
ATOM 976 O O . SER A 1 125 ? -22.089 -12.739 8.855 1.00 86.62 125 SER A O 1
ATOM 978 N N . GLY A 1 126 ? -22.893 -11.182 7.448 1.00 88.00 126 GLY A N 1
ATOM 979 C CA . GLY A 1 126 ? -23.787 -10.541 8.418 1.00 88.00 126 GLY A CA 1
ATOM 980 C C . GLY A 1 126 ? -23.125 -9.437 9.246 1.00 88.00 126 GLY A C 1
ATOM 981 O O . GLY A 1 126 ? -23.606 -9.121 10.333 1.00 88.00 126 GLY A O 1
ATOM 982 N N . GLY A 1 127 ? -22.021 -8.859 8.763 1.00 86.44 127 GLY A N 1
ATOM 983 C CA . GLY A 1 127 ? -21.436 -7.661 9.364 1.00 86.44 127 GLY A CA 1
ATOM 984 C C . GLY A 1 127 ? -22.362 -6.447 9.240 1.00 86.44 127 GLY A C 1
ATOM 985 O O . GLY A 1 127 ? -23.104 -6.321 8.269 1.00 86.44 127 GLY A O 1
ATOM 986 N N . ASP A 1 128 ? -22.294 -5.537 10.215 1.00 92.38 128 ASP A N 1
ATOM 987 C CA . ASP A 1 128 ? -23.044 -4.279 10.175 1.00 92.38 128 ASP A CA 1
ATOM 988 C C . ASP A 1 128 ? -22.594 -3.407 8.992 1.00 92.38 128 ASP A C 1
ATOM 990 O O . ASP A 1 128 ? -21.426 -3.013 8.909 1.00 92.38 128 ASP A O 1
ATOM 994 N N . GLU A 1 129 ? -23.524 -3.089 8.088 1.00 92.56 129 GLU A N 1
ATOM 995 C CA . GLU A 1 129 ? -23.221 -2.395 6.832 1.00 92.56 129 GLU A CA 1
ATOM 996 C C . GLU A 1 129 ? -22.574 -1.031 7.068 1.00 92.56 129 GLU A C 1
ATOM 998 O O . GLU A 1 129 ? -21.558 -0.689 6.456 1.00 92.56 129 GLU A O 1
ATOM 1003 N N . THR A 1 130 ? -23.116 -0.276 8.021 1.00 93.25 130 THR A N 1
ATOM 1004 C CA . THR A 1 130 ? -22.648 1.076 8.328 1.00 93.25 130 THR A CA 1
ATOM 1005 C C . THR A 1 130 ? -21.206 1.051 8.825 1.00 93.25 130 THR A C 1
ATOM 1007 O O . THR A 1 130 ? -20.360 1.805 8.336 1.00 93.25 130 THR A O 1
ATOM 1010 N N . THR A 1 131 ? -20.906 0.160 9.769 1.00 92.06 131 THR A N 1
ATOM 1011 C CA . THR A 1 131 ? -19.578 0.027 10.374 1.00 92.06 131 THR A CA 1
ATOM 1012 C C . THR A 1 131 ? -18.559 -0.481 9.360 1.00 92.06 131 THR A C 1
ATOM 1014 O O . THR A 1 131 ? -17.487 0.113 9.211 1.00 92.06 131 THR A O 1
ATOM 1017 N N . VAL A 1 132 ? -18.889 -1.544 8.620 1.00 94.12 132 VAL A N 1
ATOM 1018 C CA . VAL A 1 132 ? -17.973 -2.167 7.654 1.00 94.12 132 VAL A CA 1
ATOM 1019 C C . VAL A 1 132 ? -17.628 -1.188 6.530 1.00 94.12 132 VAL A C 1
ATOM 1021 O O . VAL A 1 132 ? -16.447 -0.980 6.242 1.00 94.12 132 VAL A O 1
ATOM 1024 N N . THR A 1 133 ? -18.621 -0.510 5.951 1.00 94.56 133 THR A N 1
ATOM 1025 C CA . THR A 1 133 ? -18.381 0.470 4.884 1.00 94.56 133 THR A CA 1
ATOM 1026 C C . THR A 1 133 ? -17.652 1.716 5.389 1.00 94.56 133 THR A C 1
ATOM 1028 O O . THR A 1 133 ? -16.814 2.268 4.669 1.00 94.56 133 THR A O 1
ATOM 1031 N N . ALA A 1 134 ? -17.902 2.171 6.622 1.00 95.31 134 ALA A N 1
ATOM 1032 C CA . ALA A 1 134 ? -17.147 3.279 7.210 1.00 95.31 134 ALA A CA 1
ATOM 1033 C C . ALA A 1 134 ? -15.655 2.933 7.353 1.00 95.31 134 ALA A C 1
ATOM 1035 O O . ALA A 1 134 ? -14.797 3.703 6.914 1.00 95.31 134 ALA A O 1
ATOM 1036 N N . ILE A 1 135 ? -15.340 1.749 7.886 1.00 94.75 135 ILE A N 1
ATOM 1037 C CA . ILE A 1 135 ? -13.960 1.268 8.029 1.00 94.75 135 ILE A CA 1
ATOM 1038 C C . ILE A 1 135 ? -13.304 1.100 6.653 1.00 94.75 135 ILE A C 1
ATOM 1040 O O . ILE A 1 135 ? -12.203 1.607 6.434 1.00 94.75 135 ILE A O 1
ATOM 1044 N N . ALA A 1 136 ? -13.982 0.460 5.696 1.00 94.94 136 ALA A N 1
ATOM 1045 C CA . ALA A 1 136 ? -13.458 0.257 4.345 1.00 94.94 136 ALA A CA 1
ATOM 1046 C C . ALA A 1 136 ? -13.127 1.587 3.646 1.00 94.94 136 ALA A C 1
ATOM 1048 O O . ALA A 1 136 ? -12.070 1.720 3.020 1.00 94.94 136 ALA A O 1
ATOM 1049 N N . LYS A 1 137 ? -13.983 2.606 3.799 1.00 96.44 137 LYS A N 1
ATOM 1050 C CA . LYS A 1 137 ? -13.727 3.961 3.286 1.00 96.44 137 LYS A CA 1
ATOM 1051 C C . LYS A 1 137 ? -12.500 4.597 3.933 1.00 96.44 137 LYS A C 1
ATOM 1053 O O . LYS A 1 137 ? -11.661 5.124 3.204 1.00 96.44 137 LYS A O 1
ATOM 1058 N N . LEU A 1 138 ? -12.361 4.521 5.258 1.00 95.50 138 LEU A N 1
ATOM 1059 C CA . LEU A 1 138 ? -11.204 5.076 5.973 1.00 95.50 138 LEU A CA 1
ATOM 1060 C C . LEU A 1 138 ? -9.889 4.426 5.522 1.00 95.50 138 LEU A C 1
ATOM 1062 O O . LEU A 1 138 ? -8.934 5.131 5.193 1.00 95.50 138 LEU A O 1
ATOM 1066 N N . VAL A 1 139 ? -9.858 3.094 5.432 1.00 96.44 139 VAL A N 1
ATOM 1067 C CA . VAL A 1 139 ? -8.675 2.346 4.975 1.00 96.44 139 VAL A CA 1
ATOM 1068 C C . VAL A 1 139 ? -8.366 2.647 3.507 1.00 96.44 139 VAL A C 1
ATOM 1070 O O . VAL A 1 139 ? -7.211 2.796 3.121 1.00 96.44 139 VAL A O 1
ATOM 1073 N N . ARG A 1 140 ? -9.382 2.791 2.653 1.00 96.50 140 ARG A N 1
ATOM 1074 C CA . ARG A 1 140 ? -9.157 3.173 1.255 1.00 96.50 140 ARG A CA 1
ATOM 1075 C C . ARG A 1 140 ? -8.564 4.578 1.144 1.00 96.50 140 ARG A C 1
ATOM 1077 O O . ARG A 1 140 ? -7.638 4.772 0.360 1.00 96.50 140 ARG A O 1
ATOM 1084 N N . ILE A 1 141 ? -9.083 5.544 1.901 1.00 96.50 141 ILE A N 1
ATOM 1085 C CA . ILE A 1 141 ? -8.565 6.918 1.910 1.00 96.50 141 ILE A CA 1
ATOM 1086 C C . ILE A 1 141 ? -7.097 6.925 2.344 1.00 96.50 141 ILE A C 1
ATOM 1088 O O . ILE A 1 141 ? -6.283 7.559 1.673 1.00 96.50 141 ILE A O 1
ATOM 1092 N N . SER A 1 142 ? -6.733 6.183 3.396 1.00 95.44 142 SER A N 1
ATOM 1093 C CA . SER A 1 142 ? -5.339 6.115 3.846 1.00 95.44 142 SER A CA 1
ATOM 1094 C C . SER A 1 142 ? -4.413 5.539 2.770 1.00 95.44 142 SER A C 1
ATOM 1096 O O . SER A 1 142 ? -3.377 6.136 2.490 1.00 95.44 142 SER A O 1
ATOM 1098 N N . VAL A 1 143 ? -4.822 4.469 2.078 1.00 97.25 143 VAL A N 1
ATOM 1099 C CA . VAL A 1 143 ? -4.066 3.892 0.951 1.00 97.25 143 VAL A CA 1
ATOM 1100 C C . VAL A 1 143 ? -3.822 4.918 -0.160 1.00 97.25 143 VAL A C 1
ATOM 1102 O O . VAL A 1 143 ? -2.703 5.014 -0.665 1.00 97.25 143 VAL A O 1
ATOM 1105 N N . PHE A 1 144 ? -4.836 5.702 -0.539 1.00 97.44 144 PHE A N 1
ATOM 1106 C CA . PHE A 1 144 ? -4.678 6.737 -1.566 1.00 97.44 144 PHE A CA 1
ATOM 1107 C C . PHE A 1 144 ? -3.777 7.889 -1.111 1.00 97.44 144 PHE A C 1
ATOM 1109 O O . PHE A 1 144 ? -2.951 8.346 -1.899 1.00 97.44 144 PHE A O 1
ATOM 1116 N N . ILE A 1 145 ? -3.888 8.330 0.146 1.00 95.62 145 ILE A N 1
ATOM 1117 C CA . ILE A 1 145 ? -3.010 9.367 0.708 1.00 95.62 145 ILE A CA 1
ATOM 1118 C C . ILE A 1 145 ? -1.555 8.886 0.697 1.00 95.62 145 ILE A C 1
ATOM 1120 O O . ILE A 1 145 ? -0.682 9.601 0.209 1.00 95.62 145 ILE A O 1
ATOM 1124 N N . THR A 1 146 ? -1.284 7.666 1.167 1.00 95.75 146 THR A N 1
ATOM 1125 C CA . THR A 1 146 ? 0.067 7.087 1.151 1.00 95.75 146 THR A CA 1
ATOM 1126 C C . THR A 1 146 ? 0.614 6.979 -0.270 1.00 95.75 146 THR A C 1
ATOM 1128 O O . THR A 1 146 ? 1.745 7.388 -0.518 1.00 95.75 146 THR A O 1
ATOM 1131 N N . ALA A 1 147 ? -0.190 6.502 -1.223 1.00 96.69 147 ALA A N 1
ATOM 1132 C CA . ALA A 1 147 ? 0.214 6.405 -2.623 1.00 96.69 147 ALA A CA 1
ATOM 1133 C C . ALA A 1 147 ? 0.554 7.773 -3.233 1.00 96.69 147 ALA A C 1
ATOM 1135 O O . ALA A 1 147 ? 1.565 7.907 -3.922 1.00 96.69 147 ALA A O 1
ATOM 1136 N N . ALA A 1 148 ? -0.255 8.798 -2.947 1.00 95.94 148 ALA A N 1
ATOM 1137 C CA . ALA A 1 148 ? -0.008 10.160 -3.406 1.00 95.94 148 ALA A CA 1
ATOM 1138 C C . ALA A 1 148 ? 1.287 10.735 -2.812 1.00 95.94 148 ALA A C 1
ATOM 1140 O O . ALA A 1 148 ? 2.080 11.327 -3.541 1.00 95.94 148 ALA A O 1
ATOM 1141 N N . LEU A 1 149 ? 1.536 10.522 -1.515 1.00 95.69 149 LEU A N 1
ATOM 1142 C CA . LEU A 1 149 ? 2.777 10.937 -0.853 1.00 95.69 149 LEU A CA 1
ATOM 1143 C C . LEU A 1 149 ? 4.005 10.271 -1.483 1.00 95.69 149 LEU A C 1
ATOM 1145 O O . LEU A 1 149 ? 4.968 10.959 -1.814 1.00 95.69 149 LEU A O 1
ATOM 1149 N N . MET A 1 150 ? 3.951 8.955 -1.703 1.00 96.00 150 MET A N 1
ATOM 1150 C CA . MET A 1 150 ? 5.040 8.221 -2.351 1.00 96.00 150 MET A CA 1
ATOM 1151 C C . MET A 1 150 ? 5.291 8.735 -3.772 1.00 96.00 150 MET A C 1
ATOM 1153 O O . MET A 1 150 ? 6.436 8.992 -4.129 1.00 96.00 150 MET A O 1
ATOM 1157 N N . ALA A 1 151 ? 4.233 8.954 -4.560 1.00 95.44 151 ALA A N 1
ATOM 1158 C CA . ALA A 1 151 ? 4.355 9.472 -5.920 1.00 95.44 151 ALA A CA 1
ATOM 1159 C C . ALA A 1 151 ? 4.965 10.884 -5.957 1.00 95.44 151 ALA A C 1
ATOM 1161 O O . ALA A 1 151 ? 5.850 11.149 -6.768 1.00 95.44 151 ALA A O 1
ATOM 1162 N N . MET A 1 152 ? 4.543 11.778 -5.055 1.00 94.88 152 MET A N 1
ATOM 1163 C CA . MET A 1 152 ? 5.130 13.116 -4.924 1.00 94.88 152 MET A CA 1
ATOM 1164 C C . MET A 1 152 ? 6.624 13.048 -4.602 1.00 94.88 152 MET A C 1
ATOM 1166 O O . MET A 1 152 ? 7.416 13.742 -5.239 1.00 94.88 152 MET A O 1
ATOM 1170 N N . GLN A 1 153 ? 7.018 12.176 -3.670 1.00 94.00 153 GLN A N 1
ATOM 1171 C CA . GLN A 1 153 ? 8.421 11.981 -3.314 1.00 94.00 153 GLN A CA 1
ATOM 1172 C C . GLN A 1 153 ? 9.254 11.498 -4.509 1.00 94.00 153 GLN A C 1
ATOM 1174 O O . GLN A 1 153 ? 10.361 11.989 -4.719 1.00 94.00 153 GLN A O 1
ATOM 1179 N N . THR A 1 154 ? 8.726 10.580 -5.325 1.00 92.38 154 THR A N 1
ATOM 1180 C CA . THR A 1 154 ? 9.407 10.095 -6.540 1.00 92.38 154 THR A CA 1
ATOM 1181 C C . THR A 1 154 ? 9.600 11.191 -7.583 1.00 92.38 154 THR A C 1
ATOM 1183 O O . THR A 1 154 ? 10.606 11.197 -8.283 1.00 92.38 154 THR A O 1
ATOM 1186 N N . LEU A 1 155 ? 8.664 12.135 -7.675 1.00 92.56 155 LEU A N 1
ATOM 1187 C CA . LEU A 1 155 ? 8.757 13.288 -8.574 1.00 92.56 155 LEU A CA 1
ATOM 1188 C C . LEU A 1 155 ? 9.697 14.391 -8.050 1.00 92.56 155 LEU A C 1
ATOM 1190 O O . LEU A 1 155 ? 9.806 15.443 -8.674 1.00 92.56 155 LEU A O 1
ATOM 1194 N N . GLY A 1 156 ? 10.360 14.177 -6.908 1.00 90.94 156 GLY A N 1
ATOM 1195 C CA . GLY A 1 156 ? 11.252 15.159 -6.289 1.00 90.94 156 GLY A CA 1
ATOM 1196 C C . GLY A 1 156 ? 10.520 16.285 -5.552 1.00 90.94 156 GLY A C 1
ATOM 1197 O O . GLY A 1 156 ? 11.140 17.279 -5.176 1.00 90.94 156 GLY A O 1
ATOM 1198 N N . LEU A 1 157 ? 9.209 16.152 -5.325 1.00 93.06 157 LEU A N 1
ATOM 1199 C CA . LEU A 1 157 ? 8.444 17.115 -4.539 1.00 93.06 157 LEU A CA 1
ATOM 1200 C C . LEU A 1 157 ? 8.713 16.894 -3.046 1.00 93.06 157 LEU A C 1
ATOM 1202 O O . LEU A 1 157 ? 8.691 15.768 -2.546 1.00 93.06 157 LEU A O 1
ATOM 1206 N N . SER A 1 158 ? 8.928 17.986 -2.312 1.00 92.31 158 SER A N 1
ATOM 1207 C CA . SER A 1 158 ? 9.096 17.922 -0.859 1.00 92.31 158 SER A CA 1
ATOM 1208 C C . SER A 1 158 ? 7.778 17.548 -0.184 1.00 92.31 158 SER A C 1
ATOM 1210 O O . SER A 1 158 ? 6.830 18.334 -0.150 1.00 92.31 158 SER A O 1
ATOM 1212 N N . ILE A 1 159 ? 7.728 16.350 0.398 1.00 94.69 159 ILE A N 1
ATOM 1213 C CA . ILE A 1 159 ? 6.568 15.880 1.166 1.00 94.69 1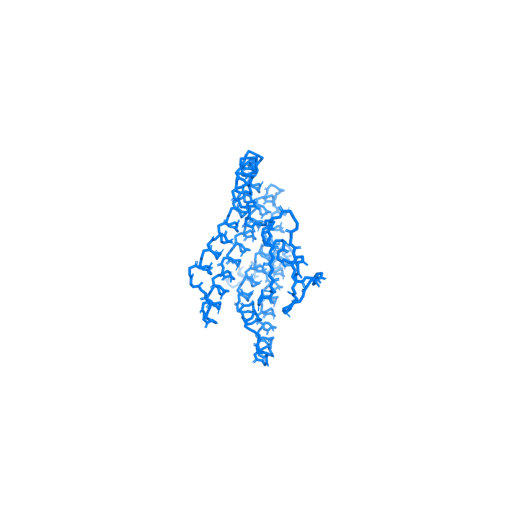59 ILE A CA 1
ATOM 1214 C C . ILE A 1 159 ? 6.569 16.382 2.613 1.00 94.69 159 ILE A C 1
ATOM 1216 O O . ILE A 1 159 ? 5.568 16.219 3.304 1.00 94.69 159 ILE A O 1
ATOM 1220 N N . SER A 1 160 ? 7.651 17.016 3.079 1.00 93.94 160 SER A N 1
ATOM 1221 C CA . SER A 1 160 ? 7.818 17.424 4.480 1.00 93.94 160 SER A CA 1
ATOM 1222 C C . SER A 1 160 ? 6.691 18.333 4.966 1.00 93.94 160 SER A C 1
ATOM 1224 O O . SER A 1 160 ? 6.198 18.155 6.077 1.00 93.94 160 SER A O 1
ATOM 1226 N N . GLY A 1 161 ? 6.233 19.269 4.128 1.00 93.12 161 GLY A N 1
ATOM 1227 C CA . GLY A 1 161 ? 5.110 20.150 4.464 1.00 93.12 161 GLY A CA 1
ATOM 1228 C C . GLY A 1 161 ? 3.793 19.386 4.628 1.00 93.12 161 GLY A C 1
ATOM 1229 O O . GLY A 1 161 ? 3.098 19.559 5.628 1.00 93.12 161 GLY A O 1
ATOM 1230 N N . VAL A 1 162 ? 3.487 18.480 3.691 1.00 93.69 162 VAL A N 1
ATOM 1231 C CA . VAL A 1 162 ? 2.272 17.648 3.736 1.00 93.69 162 VAL A CA 1
ATOM 1232 C C . VAL A 1 162 ? 2.305 16.703 4.936 1.00 93.69 162 VAL A C 1
ATOM 1234 O O . VAL A 1 162 ? 1.301 16.556 5.626 1.00 93.69 162 VAL A O 1
ATOM 1237 N N . LEU A 1 163 ? 3.464 16.109 5.230 1.00 94.50 163 LEU A N 1
ATOM 1238 C CA . LEU A 1 163 ? 3.652 15.227 6.381 1.00 94.50 163 LEU A CA 1
ATOM 1239 C C . LEU A 1 163 ? 3.523 15.983 7.707 1.00 94.50 163 LEU A C 1
ATOM 1241 O O . LEU A 1 163 ? 2.915 15.471 8.640 1.00 94.50 163 LEU A O 1
ATOM 1245 N N . THR A 1 164 ? 4.043 17.210 7.779 1.00 95.38 164 THR A N 1
ATOM 1246 C CA . THR A 1 164 ? 3.925 18.068 8.969 1.00 95.38 164 THR A CA 1
ATOM 1247 C C . THR A 1 164 ? 2.465 18.429 9.227 1.00 95.38 164 THR A C 1
ATOM 1249 O O . THR A 1 164 ? 1.965 18.239 10.335 1.00 95.38 164 THR A O 1
ATOM 1252 N N . PHE A 1 165 ? 1.749 18.888 8.195 1.00 93.88 165 PHE A N 1
ATOM 1253 C CA . PHE A 1 165 ? 0.325 19.206 8.303 1.00 93.88 165 PHE A CA 1
ATOM 1254 C C . PHE A 1 165 ? -0.513 17.965 8.641 1.00 93.88 165 PHE A C 1
ATOM 1256 O O . PHE A 1 165 ? -1.332 17.998 9.559 1.00 93.88 165 PHE A O 1
ATOM 1263 N N . GLY A 1 166 ? -0.263 16.849 7.950 1.00 94.56 166 GLY A N 1
ATOM 1264 C CA . GLY A 1 166 ? -0.908 15.566 8.218 1.00 94.56 166 GLY A CA 1
ATOM 1265 C C . GLY A 1 166 ? -0.630 15.050 9.630 1.00 94.56 166 GLY A C 1
ATOM 1266 O O . GLY A 1 166 ? -1.534 14.519 10.265 1.00 94.56 166 GLY A O 1
ATOM 1267 N N . GLY A 1 167 ? 0.577 15.266 10.158 1.00 95.19 167 GLY A N 1
ATOM 1268 C CA . GLY A 1 167 ? 0.952 14.921 11.529 1.00 95.19 167 GLY A CA 1
ATOM 1269 C C . GLY A 1 167 ? 0.171 15.721 12.571 1.00 95.19 167 GLY A C 1
ATOM 1270 O O . GLY A 1 167 ? -0.394 15.132 13.490 1.00 95.19 167 GLY A O 1
ATOM 1271 N N . ILE A 1 168 ? 0.057 17.043 12.398 1.00 96.75 168 ILE A N 1
ATOM 1272 C CA . ILE A 1 168 ? -0.765 17.899 13.275 1.00 96.75 168 ILE A CA 1
ATOM 1273 C C . ILE A 1 168 ? -2.242 17.481 13.204 1.00 96.75 168 ILE A C 1
ATOM 1275 O O . ILE A 1 168 ? -2.895 17.337 14.238 1.00 96.75 168 ILE A O 1
ATOM 1279 N N . GLY A 1 169 ? -2.758 17.219 11.999 1.00 95.31 169 GLY A N 1
ATOM 1280 C CA . GLY A 1 169 ? -4.110 16.688 11.810 1.00 95.31 169 GLY A CA 1
ATOM 1281 C C . GLY A 1 169 ? -4.311 15.332 12.495 1.00 95.31 169 GLY A C 1
ATOM 1282 O O . GLY A 1 169 ? -5.322 15.119 13.160 1.00 95.31 169 GLY A O 1
ATOM 1283 N N . GLY A 1 170 ? -3.321 14.441 12.410 1.00 94.88 170 GLY A N 1
ATOM 1284 C CA . GLY A 1 170 ? -3.322 13.142 13.079 1.00 94.88 170 GLY A CA 1
ATOM 1285 C C . GLY A 1 170 ? -3.365 13.257 14.602 1.00 94.88 170 GLY A C 1
ATOM 1286 O O . GLY A 1 170 ? -4.104 12.515 15.242 1.00 94.88 170 GLY A O 1
ATOM 1287 N N . ILE A 1 171 ? -2.653 14.227 15.184 1.00 96.62 171 ILE A N 1
ATOM 1288 C CA . ILE A 1 171 ? -2.721 14.523 16.623 1.00 96.62 171 ILE A CA 1
ATOM 1289 C C . ILE A 1 171 ? -4.132 14.977 17.014 1.00 96.62 171 ILE A C 1
ATOM 1291 O O . ILE A 1 171 ? -4.679 14.484 17.998 1.00 96.62 171 ILE A O 1
ATOM 1295 N N . ALA A 1 172 ? -4.748 15.874 16.239 1.00 96.38 172 ALA A N 1
ATOM 1296 C CA . ALA A 1 172 ? -6.108 16.340 16.507 1.00 96.38 172 ALA A CA 1
ATOM 1297 C C . ALA A 1 172 ? -7.134 15.192 16.457 1.00 96.38 172 ALA A C 1
ATOM 1299 O O . ALA A 1 172 ? -7.955 15.052 17.365 1.00 96.38 172 ALA A O 1
ATOM 1300 N N . VAL A 1 173 ? -7.046 14.327 15.441 1.00 94.38 173 VAL A N 1
ATOM 1301 C CA . VAL A 1 173 ? -7.887 13.123 15.330 1.00 94.38 173 VAL A CA 1
ATOM 1302 C C . VAL A 1 173 ? -7.619 12.154 16.486 1.00 94.38 173 VAL A C 1
ATOM 1304 O O . VAL A 1 173 ? -8.560 11.611 17.058 1.00 94.38 173 VAL A O 1
ATOM 1307 N N . GLY A 1 174 ? -6.356 11.970 16.879 1.00 95.38 174 GLY A N 1
ATOM 1308 C CA . GLY A 1 174 ? -5.972 11.131 18.014 1.00 95.38 174 GLY A CA 1
ATOM 1309 C C . GLY A 1 174 ? -6.548 11.631 19.339 1.00 95.38 174 GLY A C 1
ATOM 1310 O O . GLY A 1 174 ? -7.062 10.833 20.120 1.00 95.38 174 GLY A O 1
ATOM 1311 N N . PHE A 1 175 ? -6.544 12.946 19.571 1.00 96.50 175 PHE A N 1
ATOM 1312 C CA . PHE A 1 175 ? -7.207 13.539 20.732 1.00 96.50 175 PHE A CA 1
ATOM 1313 C C . PHE A 1 175 ? -8.719 13.325 20.703 1.00 96.50 175 PHE A C 1
ATOM 1315 O O . PHE A 1 175 ? -9.290 12.978 21.734 1.00 96.50 175 PHE A O 1
ATOM 1322 N N . ALA A 1 176 ? -9.356 13.462 19.538 1.00 95.75 176 ALA A N 1
ATOM 1323 C CA . ALA A 1 176 ? -10.784 13.186 19.389 1.00 95.75 176 ALA A CA 1
ATOM 1324 C C . ALA A 1 176 ? -11.129 11.705 19.645 1.00 95.75 176 ALA A C 1
ATOM 1326 O O . ALA A 1 176 ? -12.194 11.401 20.173 1.00 95.75 176 ALA A O 1
ATOM 1327 N N . ALA A 1 177 ? -10.223 10.782 19.312 1.00 95.94 177 ALA A N 1
ATOM 1328 C CA . ALA A 1 177 ? -10.399 9.344 19.516 1.00 95.94 177 ALA A CA 1
ATOM 1329 C C . ALA A 1 177 ? -9.904 8.834 20.886 1.00 95.94 177 ALA A C 1
ATOM 1331 O O . ALA A 1 177 ? -10.014 7.637 21.164 1.00 95.94 177 ALA A O 1
ATOM 1332 N N . LYS A 1 178 ? -9.362 9.709 21.746 1.00 96.56 178 LYS A N 1
ATOM 1333 C CA . LYS A 1 178 ? -8.683 9.337 23.000 1.00 96.56 178 LYS A CA 1
ATOM 1334 C C . LYS A 1 178 ? -9.542 8.449 23.900 1.00 96.56 178 LYS A C 1
ATOM 1336 O O . LYS A 1 178 ? -9.071 7.404 24.343 1.00 96.56 178 LYS A O 1
ATOM 1341 N N . ASP A 1 179 ? -10.788 8.843 24.151 1.00 96.31 179 ASP A N 1
ATOM 1342 C CA . ASP A 1 179 ? -11.667 8.125 25.082 1.00 96.31 179 ASP A CA 1
ATOM 1343 C C . ASP A 1 179 ? -12.102 6.763 24.525 1.00 96.31 179 ASP A C 1
ATOM 1345 O O . ASP A 1 179 ? -12.180 5.779 25.261 1.00 96.31 179 ASP A O 1
ATOM 1349 N N . LEU A 1 180 ? -12.308 6.672 23.206 1.00 94.69 180 LEU A N 1
ATOM 1350 C CA . LEU A 1 180 ? -12.613 5.408 22.531 1.00 94.69 180 LEU A CA 1
ATOM 1351 C C . LEU A 1 180 ? -11.453 4.417 22.666 1.00 94.69 180 LEU A C 1
ATOM 1353 O O . LEU A 1 180 ? -11.667 3.265 23.045 1.00 94.69 180 LEU A O 1
ATOM 1357 N N . LEU A 1 181 ? -10.222 4.870 22.403 1.00 94.00 181 LEU A N 1
ATOM 1358 C CA . LEU A 1 181 ? -9.029 4.036 22.550 1.00 94.00 181 LEU A CA 1
ATOM 1359 C C . LEU A 1 181 ? -8.801 3.629 24.010 1.00 94.00 181 LEU A C 1
ATOM 1361 O O . LEU A 1 181 ? -8.474 2.473 24.267 1.00 94.00 181 LEU A O 1
ATOM 1365 N N . ALA A 1 182 ? -9.002 4.542 24.965 1.00 96.06 182 ALA A N 1
ATOM 1366 C CA . ALA A 1 182 ? -8.857 4.244 26.389 1.00 96.06 182 ALA A CA 1
ATOM 1367 C C . ALA A 1 182 ? -9.814 3.127 26.840 1.00 96.06 182 ALA A C 1
ATOM 1369 O O . ALA A 1 182 ? -9.389 2.183 27.507 1.00 96.06 182 ALA A O 1
ATOM 1370 N N . ASN A 1 183 ? -11.079 3.185 26.415 1.00 95.12 183 ASN A N 1
ATOM 1371 C CA . ASN A 1 183 ? -12.065 2.147 26.715 1.00 95.12 183 ASN A CA 1
ATOM 1372 C C . ASN A 1 183 ? -11.728 0.812 26.029 1.00 95.12 183 ASN A C 1
ATOM 1374 O O . ASN A 1 183 ? -11.848 -0.242 26.653 1.00 95.12 183 ASN A O 1
ATOM 1378 N N . PHE A 1 184 ? -11.263 0.846 24.775 1.00 95.19 184 PHE A N 1
ATOM 1379 C CA . PHE A 1 184 ? -10.841 -0.353 24.046 1.00 95.19 184 PHE A CA 1
ATOM 1380 C C . PHE A 1 184 ? -9.675 -1.069 24.740 1.00 95.19 184 PHE A C 1
ATOM 1382 O O . PHE A 1 184 ? -9.753 -2.272 24.995 1.00 95.19 184 PHE A O 1
ATOM 1389 N N . PHE A 1 185 ? -8.614 -0.339 25.095 1.00 95.19 185 PHE A N 1
ATOM 1390 C CA . PHE A 1 185 ? -7.469 -0.924 25.794 1.00 95.19 185 PHE A CA 1
ATOM 1391 C C . PHE A 1 185 ? -7.829 -1.382 27.209 1.00 95.19 185 PHE A C 1
ATOM 1393 O O . PHE A 1 185 ? -7.372 -2.444 27.621 1.00 95.19 185 PHE A O 1
ATOM 1400 N N . GLY A 1 186 ? -8.691 -0.651 27.924 1.00 94.12 186 GLY A N 1
ATOM 1401 C CA . GLY A 1 186 ? -9.216 -1.091 29.220 1.00 94.12 186 GLY A CA 1
ATOM 1402 C C . GLY A 1 186 ? -9.942 -2.436 29.125 1.00 94.12 186 GLY A C 1
ATOM 1403 O O . GLY A 1 186 ? -9.672 -3.341 29.912 1.00 94.12 186 GLY A O 1
ATOM 1404 N N . GLY A 1 187 ? -10.797 -2.609 28.113 1.00 92.81 187 GLY A N 1
ATOM 1405 C CA . GLY A 1 187 ? -11.467 -3.883 27.841 1.00 92.81 187 GLY A CA 1
ATOM 1406 C C . GLY A 1 187 ? -10.500 -5.006 27.454 1.00 92.81 187 GLY A C 1
ATOM 1407 O O . GLY A 1 187 ? -10.635 -6.128 27.939 1.00 92.81 187 GLY A O 1
ATOM 1408 N N . LEU A 1 188 ? -9.491 -4.710 26.626 1.00 94.88 188 LEU A N 1
ATOM 1409 C CA . LEU A 1 188 ? -8.473 -5.687 26.229 1.00 94.88 188 LEU A CA 1
ATOM 1410 C C . LEU A 1 188 ? -7.659 -6.187 27.431 1.00 94.88 188 LEU A C 1
ATOM 1412 O O . LEU A 1 188 ? -7.432 -7.388 27.550 1.00 94.88 188 LEU A O 1
ATOM 1416 N N . VAL A 1 189 ? -7.268 -5.289 28.340 1.00 94.06 189 VAL A N 1
ATOM 1417 C CA . VAL A 1 189 ? -6.573 -5.643 29.589 1.00 94.06 189 VAL A CA 1
ATOM 1418 C C . VAL A 1 189 ? -7.449 -6.542 30.458 1.00 94.06 189 VAL A C 1
ATOM 1420 O O . VAL A 1 189 ? -6.991 -7.589 30.900 1.00 94.06 189 VAL A O 1
ATOM 1423 N N . ILE A 1 190 ? -8.733 -6.208 30.633 1.00 91.69 190 ILE A N 1
ATOM 1424 C CA . ILE A 1 190 ? -9.674 -7.060 31.378 1.00 91.69 190 ILE A CA 1
ATOM 1425 C C . ILE A 1 190 ? -9.778 -8.455 30.742 1.00 91.69 190 ILE A C 1
ATOM 1427 O O . ILE A 1 190 ? -9.806 -9.456 31.454 1.00 91.69 190 ILE A O 1
ATOM 1431 N N . TYR A 1 191 ? -9.806 -8.548 29.411 1.00 89.38 191 TYR A N 1
ATOM 1432 C CA . TYR A 1 191 ? -9.896 -9.829 28.708 1.00 89.38 191 TYR A CA 1
ATOM 1433 C C . TYR A 1 191 ? -8.641 -10.701 28.867 1.00 89.38 191 TYR A C 1
ATOM 1435 O O . TYR A 1 191 ? -8.754 -11.922 29.024 1.00 89.38 191 TYR A O 1
ATOM 1443 N N . LEU A 1 192 ? -7.458 -10.084 28.803 1.00 93.19 192 LEU A N 1
ATOM 1444 C CA . LEU A 1 192 ? -6.170 -10.773 28.890 1.00 93.19 192 LEU A CA 1
ATOM 1445 C C . LEU A 1 192 ? -5.829 -11.164 30.329 1.00 93.19 192 LEU A C 1
ATOM 1447 O O . LEU A 1 192 ? -5.550 -12.335 30.588 1.00 93.19 192 LEU A O 1
ATOM 1451 N N . ASP A 1 193 ? -5.911 -10.212 31.258 1.00 93.75 193 ASP A N 1
ATOM 1452 C CA . ASP A 1 193 ? -5.498 -10.406 32.651 1.00 93.75 193 ASP A CA 1
ATOM 1453 C C . ASP A 1 193 ? -6.590 -11.074 33.494 1.00 93.75 193 ASP A C 1
ATOM 1455 O O . ASP A 1 193 ? -6.305 -11.621 34.558 1.00 93.75 193 ASP A O 1
ATOM 1459 N N . ARG A 1 194 ? -7.845 -11.055 33.016 1.00 87.62 194 ARG A N 1
ATOM 1460 C CA . ARG A 1 194 ? -9.031 -11.629 33.677 1.00 87.62 194 ARG A CA 1
ATOM 1461 C C . ARG A 1 194 ? -9.067 -11.365 35.194 1.00 87.62 194 ARG A C 1
ATOM 1463 O O . ARG A 1 194 ? -9.190 -12.320 35.965 1.00 87.62 194 ARG A O 1
ATOM 1470 N N . PRO A 1 195 ? -8.986 -10.096 35.643 1.00 86.75 195 PRO A N 1
ATOM 1471 C CA . PRO A 1 195 ? -8.929 -9.753 37.068 1.00 86.75 195 PRO A CA 1
ATOM 1472 C C . PRO A 1 195 ? -10.189 -10.164 37.848 1.00 86.75 195 PRO A C 1
ATOM 1474 O O . PRO A 1 195 ? -10.145 -10.293 39.068 1.00 86.75 195 PRO A O 1
ATOM 1477 N N . PHE A 1 196 ? -11.304 -10.373 37.148 1.00 87.31 196 PHE A N 1
ATOM 1478 C CA . PHE A 1 196 ? -12.570 -10.871 37.675 1.00 87.31 196 PHE A CA 1
ATOM 1479 C C . PHE A 1 196 ? -13.291 -11.684 36.592 1.00 87.31 196 PHE A C 1
ATOM 1481 O O . PHE A 1 196 ? -13.007 -11.557 35.396 1.00 87.31 196 PHE A O 1
ATOM 1488 N N . LYS A 1 197 ? -14.219 -12.543 37.007 1.00 86.25 197 LYS A N 1
ATOM 1489 C CA . LYS A 1 197 ? -15.033 -13.404 36.145 1.00 86.25 197 LYS A CA 1
ATOM 1490 C C . LYS A 1 197 ? -16.507 -13.022 36.226 1.00 86.25 197 LYS A C 1
ATOM 1492 O O . LYS A 1 197 ? -16.959 -12.373 37.164 1.00 86.25 197 LYS A O 1
ATOM 1497 N N . VAL A 1 198 ? -17.272 -13.468 35.232 1.00 89.19 198 VAL A N 1
ATOM 1498 C CA . VAL A 1 198 ? -18.736 -13.379 35.263 1.00 89.19 198 VAL A CA 1
ATOM 1499 C C . VAL A 1 198 ? -19.252 -14.129 36.494 1.00 89.19 198 VAL A C 1
ATOM 1501 O O . VAL A 1 198 ? -18.917 -15.297 36.689 1.00 89.19 198 VAL A O 1
ATOM 1504 N N . GLY A 1 199 ? -20.056 -13.453 37.312 1.00 87.25 199 GLY A N 1
ATOM 1505 C CA . GLY A 1 199 ? -20.552 -13.942 38.598 1.00 87.25 199 GLY A CA 1
ATOM 1506 C C . GLY A 1 199 ? -19.800 -13.411 39.821 1.00 87.25 199 GLY A C 1
ATOM 1507 O O . GLY A 1 199 ? -20.318 -13.541 40.929 1.00 87.25 199 GLY A O 1
ATOM 1508 N N . ASP A 1 200 ? -18.642 -12.769 39.650 1.00 90.56 200 ASP A N 1
ATOM 1509 C CA . ASP A 1 200 ? -17.910 -12.181 40.773 1.00 90.56 200 ASP A CA 1
ATOM 1510 C C . ASP A 1 200 ? -18.593 -10.887 41.238 1.00 90.56 200 ASP A C 1
ATOM 1512 O O . ASP A 1 200 ? -18.992 -10.050 40.424 1.00 90.56 200 ASP A O 1
ATOM 1516 N N . TRP A 1 201 ? -18.731 -10.710 42.554 1.00 91.56 201 TRP A N 1
ATOM 1517 C CA . TRP A 1 201 ? -19.098 -9.421 43.140 1.00 91.56 201 TRP A CA 1
ATOM 1518 C C . TRP A 1 201 ? -17.842 -8.564 43.290 1.00 91.56 201 TRP A C 1
ATOM 1520 O O . TRP A 1 201 ? -16.869 -8.986 43.915 1.00 91.56 201 TRP A O 1
ATOM 1530 N N . ILE A 1 202 ? -17.864 -7.370 42.706 1.00 90.12 202 ILE A N 1
ATOM 1531 C CA . ILE A 1 202 ? -16.731 -6.448 42.668 1.00 90.12 202 ILE A CA 1
ATOM 1532 C C . ILE A 1 202 ? -17.152 -5.055 43.143 1.00 90.12 202 ILE A C 1
ATOM 1534 O O . ILE A 1 202 ? -18.285 -4.619 42.932 1.00 90.12 202 ILE A O 1
ATOM 1538 N N . ARG A 1 203 ? -16.203 -4.345 43.759 1.00 90.12 203 ARG A N 1
ATOM 1539 C CA . ARG A 1 203 ? -16.331 -2.948 44.187 1.00 90.12 203 ARG A CA 1
ATOM 1540 C C . ARG A 1 203 ? -15.193 -2.131 43.593 1.00 90.12 203 ARG A C 1
ATOM 1542 O O . ARG A 1 203 ? -14.033 -2.511 43.734 1.00 90.12 203 ARG A O 1
ATOM 1549 N N . SER A 1 204 ? -15.511 -0.992 42.986 1.00 87.75 204 SER A N 1
ATOM 1550 C CA . SER A 1 204 ? -14.535 0.025 42.589 1.00 87.75 204 SER A CA 1
ATOM 1551 C C . SER A 1 204 ? -14.562 1.175 43.604 1.00 87.75 204 SER A C 1
ATOM 1553 O O . SER A 1 204 ? -15.517 1.954 43.591 1.00 87.75 204 SER A O 1
ATOM 1555 N N . PRO A 1 205 ? -13.544 1.307 44.480 1.00 80.06 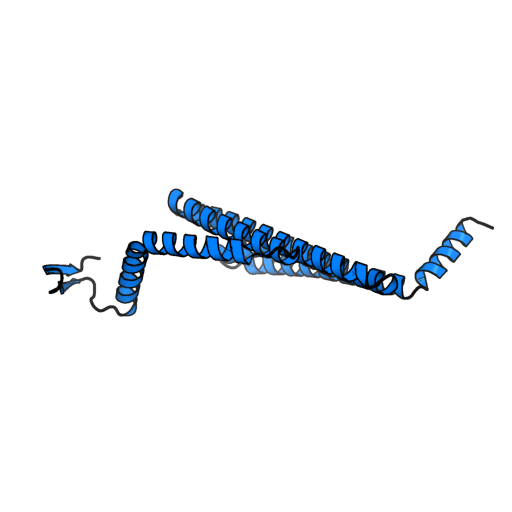205 PRO A N 1
ATOM 1556 C CA . PRO A 1 205 ? -13.484 2.381 45.476 1.00 80.06 205 PRO A CA 1
ATOM 1557 C C . PRO A 1 205 ? -13.412 3.773 44.838 1.00 80.06 205 PRO A C 1
ATOM 1559 O O . PRO A 1 205 ? -13.962 4.724 45.379 1.00 80.06 205 PRO A O 1
ATOM 1562 N N .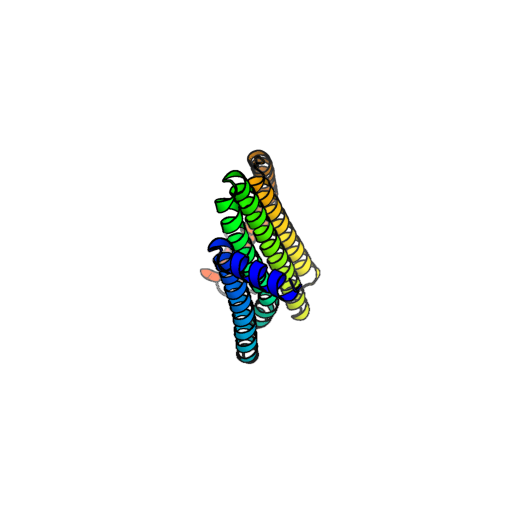 ASP A 1 206 ? -12.773 3.875 43.669 1.00 85.06 206 ASP A N 1
ATOM 1563 C CA . ASP A 1 206 ? -12.525 5.148 42.983 1.00 85.06 206 ASP A CA 1
ATOM 1564 C C . ASP A 1 206 ? -13.751 5.693 42.243 1.00 85.06 206 ASP A C 1
ATOM 1566 O O . ASP A 1 206 ? -13.819 6.885 41.945 1.00 85.06 206 ASP A O 1
ATOM 1570 N N . ARG A 1 207 ? -14.709 4.824 41.894 1.00 81.62 207 ARG A N 1
ATOM 1571 C CA . ARG A 1 207 ? -15.919 5.203 41.145 1.00 81.62 207 ARG A CA 1
ATOM 1572 C C . ARG A 1 207 ? -17.224 4.974 41.907 1.00 81.62 207 ARG A C 1
ATOM 1574 O O . ARG A 1 207 ? -18.277 5.248 41.343 1.00 81.62 207 ARG A O 1
ATOM 1581 N N . ASP A 1 208 ? -17.145 4.500 43.150 1.00 85.75 208 ASP A N 1
ATOM 1582 C CA . ASP A 1 208 ? -18.285 4.149 44.012 1.00 85.75 208 ASP A CA 1
ATOM 1583 C C . ASP A 1 208 ? -19.302 3.221 43.317 1.00 85.75 208 ASP A C 1
ATOM 1585 O O . ASP A 1 208 ? -20.513 3.432 43.336 1.00 85.75 208 ASP A O 1
ATOM 1589 N N . ILE A 1 209 ? -18.782 2.193 42.637 1.00 88.81 209 ILE A N 1
ATOM 1590 C CA . ILE A 1 209 ? -19.583 1.197 41.911 1.00 88.81 209 ILE A CA 1
ATOM 1591 C C . ILE A 1 209 ? -19.436 -0.153 42.611 1.00 88.81 209 ILE A C 1
ATOM 1593 O O . ILE A 1 209 ? -18.315 -0.632 42.786 1.00 88.81 209 ILE A O 1
ATOM 1597 N N . GLU A 1 210 ? -20.558 -0.783 42.960 1.00 89.75 210 GLU A N 1
ATOM 1598 C CA . GLU A 1 210 ? -20.632 -2.138 43.516 1.00 89.75 210 GLU A CA 1
ATOM 1599 C C . GLU A 1 210 ? -21.649 -2.983 42.750 1.00 89.75 210 GLU A C 1
ATOM 1601 O O . GLU A 1 210 ? -22.731 -2.508 42.400 1.00 89.75 210 GLU A O 1
ATOM 1606 N N . GLY A 1 211 ? -21.329 -4.252 42.504 1.00 89.94 211 GLY A N 1
ATOM 1607 C CA . GLY A 1 211 ? -22.265 -5.170 41.866 1.00 89.94 211 GLY A CA 1
ATOM 1608 C C . GLY A 1 211 ? -21.636 -6.483 41.430 1.00 89.94 211 GLY A C 1
ATOM 1609 O O . GLY A 1 211 ? -20.435 -6.702 41.566 1.00 89.94 211 GLY A O 1
ATOM 1610 N N . THR A 1 212 ? -22.472 -7.371 40.900 1.00 90.56 212 THR A N 1
ATOM 1611 C CA . THR A 1 212 ? -22.040 -8.656 40.341 1.00 90.56 212 THR A CA 1
ATOM 1612 C C . THR A 1 212 ? -21.820 -8.533 38.837 1.00 90.56 212 THR A C 1
ATOM 1614 O O . THR A 1 212 ? -22.664 -7.984 38.127 1.00 90.56 212 THR A O 1
ATOM 1617 N N . VAL A 1 213 ? -20.704 -9.060 38.334 1.00 89.50 213 VAL A N 1
ATOM 1618 C CA . VAL A 1 213 ? -20.371 -9.051 36.903 1.00 89.50 213 VAL A CA 1
ATOM 1619 C C . VAL A 1 213 ? -21.345 -9.946 36.147 1.00 89.50 213 VAL A C 1
ATOM 1621 O O . VAL A 1 213 ? -21.384 -11.157 36.361 1.00 89.50 213 VAL A O 1
ATOM 1624 N N . ILE A 1 214 ? -22.131 -9.350 35.254 1.00 88.31 214 ILE A N 1
ATOM 1625 C CA . ILE A 1 214 ? -23.188 -10.055 34.518 1.00 88.31 214 ILE A CA 1
ATOM 1626 C C . ILE A 1 214 ? -22.695 -10.541 33.151 1.00 88.31 214 ILE A C 1
ATOM 1628 O O . ILE A 1 214 ? -23.090 -11.622 32.711 1.00 88.31 214 ILE A O 1
ATOM 1632 N N . ARG A 1 215 ? -21.869 -9.731 32.474 1.00 77.62 215 ARG A N 1
ATOM 1633 C CA . ARG A 1 215 ? -21.300 -9.967 31.139 1.00 77.62 215 ARG A CA 1
ATOM 1634 C C . ARG A 1 215 ? -20.000 -9.200 30.957 1.00 77.62 215 ARG A C 1
ATOM 1636 O O . ARG A 1 215 ? -19.875 -8.135 31.600 1.00 77.62 215 ARG A O 1
#

Sequence (215 aa):
MNTLEELVAFSSVWLSDPLVASVFGIVLATAFLSYASRRTLLVLMARVTQTQNPWDDALLRTIRTPLNVLIWIVGLSLAAELVAEARSQSQIEIIGIVRYLAFIGLVTLFLARLIRELEAAYLSSGGDETTVTAIAKLVRISVFITAALMAMQTLGLSISGVLTFGGIGGIAVGFAAKDLLANFFGGLVIYLDRPFKVGDWIRSPDRDIEGTVIR

pLDDT: mean 85.05, std 10.11, range [55.59, 97.44]

Secondary structure (DSSP, 8-state):
--HHHHHHHHHHHHHH-HHHHHHHHHHHHHHHHHHHHHHHHHHHHHHHTTS--HHHHHHHHHHHHHHHHHHHHHHHHHHHHHHHHTT-THHHHHHHHHHHHHHHHHHHHHHHHHHHHHHHHHHHTT--HHHHHHHHHHHHHHHHHHHHHHHHHHTT---HHHHHHHHHHHHHHHHHTHHHHHHHHHHHHHHHH--S-TT-EEEETTTTEEEE---

Foldseek 3Di:
DDPVVVVVVVVVVQCPPPLSVVLVVLVVVLVVVLVVLLVVLVVVVVVCVVDPDLLVVLLSVLVNVLVSVLSVLVSVLVNQCSVCVVPDPVSNLVSVLVSQLSVLVSVLVSVLSSLVSVLVVCVVVVHDNVVSVVVSVVSNVVSVVVSVLSNCVSVVHDCPVVVVVVVVVVVVVCVVCVVVVVVVVVVVCCVVVVPDDQQDWDADPVVRDTDGRHD